Protein AF-A0A2E3PU02-F1 (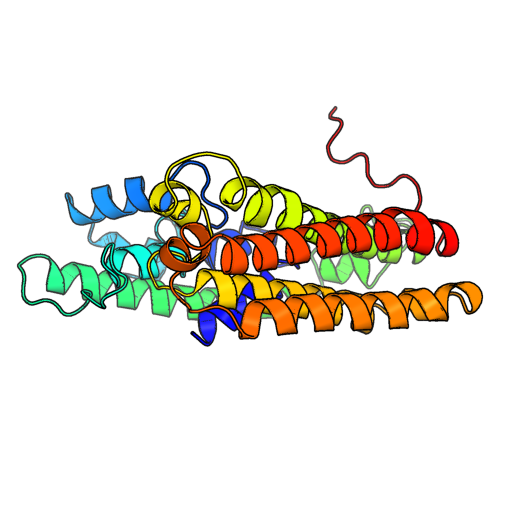afdb_monomer)

pLDDT: mean 93.67, std 9.95, range [32.47, 98.69]

Nearest PDB structures (foldseek):
  7wuw-assembly1_C  TM=5.030E-01  e=4.316E+00  Streptomyces sahachiroi
  7php-assembly1_A  TM=2.172E-01  e=7.140E+00  Vibrio cholerae RC385

Structure (mmCIF, N/CA/C/O backbone):
data_AF-A0A2E3PU02-F1
#
_entry.id   AF-A0A2E3PU02-F1
#
loop_
_atom_site.group_PDB
_atom_site.id
_atom_site.type_symbol
_atom_site.label_atom_id
_atom_site.label_alt_id
_atom_site.label_comp_id
_atom_site.label_asym_id
_atom_site.label_entity_id
_atom_site.label_seq_id
_atom_site.pdbx_PDB_ins_code
_atom_site.Cartn_x
_atom_site.Cartn_y
_atom_site.Cartn_z
_atom_site.occupancy
_atom_site.B_iso_or_equiv
_atom_site.auth_seq_id
_atom_site.auth_comp_id
_atom_site.auth_asym_id
_atom_site.auth_atom_id
_atom_site.pdbx_PDB_model_num
ATOM 1 N N . ALA A 1 1 ? -0.824 -9.429 10.742 1.00 91.88 1 ALA A N 1
ATOM 2 C CA . ALA A 1 1 ? 0.583 -9.305 10.309 1.00 91.88 1 ALA A CA 1
ATOM 3 C C . ALA A 1 1 ? 0.857 -9.900 8.921 1.00 91.88 1 ALA A C 1
ATOM 5 O O . ALA A 1 1 ? 1.077 -9.127 7.997 1.00 91.88 1 ALA A O 1
ATOM 6 N N . GLU A 1 2 ? 0.833 -11.226 8.728 1.00 96.38 2 GLU A N 1
ATOM 7 C CA . GLU A 1 2 ? 1.277 -11.860 7.465 1.00 96.38 2 GLU A CA 1
ATOM 8 C C . GLU A 1 2 ? 0.525 -11.368 6.221 1.00 96.38 2 GLU A C 1
ATOM 10 O O . GLU A 1 2 ? 1.152 -10.979 5.237 1.00 96.38 2 GLU A O 1
ATOM 15 N N . THR A 1 3 ? -0.807 -11.292 6.283 1.00 96.44 3 THR A N 1
ATOM 16 C CA . THR A 1 3 ? -1.631 -10.810 5.163 1.00 96.44 3 THR A CA 1
ATOM 17 C C . THR A 1 3 ? -1.353 -9.344 4.822 1.00 96.44 3 THR A C 1
ATOM 19 O O . THR A 1 3 ? -1.328 -8.987 3.649 1.00 96.44 3 THR A O 1
ATOM 22 N N . VAL A 1 4 ? -1.061 -8.501 5.821 1.00 98.00 4 VAL A N 1
ATOM 23 C CA . VAL A 1 4 ? -0.667 -7.093 5.610 1.00 98.00 4 VAL A CA 1
ATOM 24 C C . VAL A 1 4 ? 0.703 -7.008 4.93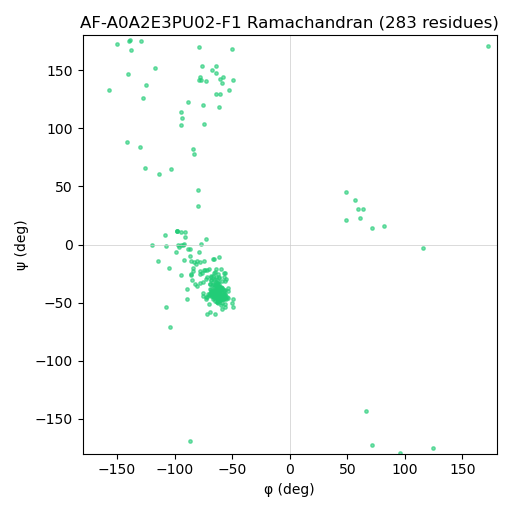4 1.00 98.00 4 VAL A C 1
ATOM 26 O O . VAL A 1 4 ? 0.889 -6.208 4.023 1.00 98.00 4 VAL A O 1
ATOM 29 N N . ALA A 1 5 ? 1.655 -7.862 5.320 1.00 98.12 5 ALA A N 1
ATOM 30 C CA . ALA A 1 5 ? 2.966 -7.925 4.674 1.00 98.12 5 ALA A CA 1
ATOM 31 C C . ALA A 1 5 ? 2.897 -8.490 3.241 1.00 98.12 5 ALA A C 1
ATOM 33 O O . ALA A 1 5 ? 3.663 -8.083 2.369 1.00 98.12 5 ALA A O 1
ATOM 34 N N . ALA A 1 6 ? 1.994 -9.436 2.972 1.00 97.31 6 ALA A N 1
ATOM 35 C CA . ALA A 1 6 ? 1.720 -9.899 1.613 1.00 97.31 6 ALA A CA 1
ATOM 36 C C . ALA A 1 6 ? 1.098 -8.777 0.767 1.00 97.31 6 ALA A C 1
ATOM 38 O O . ALA A 1 6 ? 1.584 -8.507 -0.327 1.00 97.31 6 ALA A O 1
ATOM 39 N N . HIS A 1 7 ? 0.101 -8.069 1.310 1.00 97.69 7 HIS A N 1
ATOM 40 C CA . HIS A 1 7 ? -0.494 -6.909 0.653 1.00 97.69 7 HIS A CA 1
ATOM 41 C C . HIS A 1 7 ? 0.540 -5.817 0.365 1.00 97.69 7 HIS A C 1
ATOM 43 O O . HIS A 1 7 ? 0.593 -5.342 -0.758 1.00 97.69 7 HIS A O 1
ATOM 49 N N . GLY A 1 8 ? 1.403 -5.456 1.323 1.00 97.75 8 GLY A N 1
ATOM 50 C CA . GLY A 1 8 ? 2.435 -4.433 1.115 1.00 97.75 8 GLY A CA 1
ATOM 51 C C . GLY A 1 8 ? 3.354 -4.745 -0.071 1.00 97.75 8 GLY A C 1
ATOM 52 O O . GLY A 1 8 ? 3.646 -3.866 -0.872 1.00 97.75 8 GLY A O 1
ATOM 53 N N . ARG A 1 9 ? 3.726 -6.016 -0.272 1.00 97.06 9 ARG A N 1
ATOM 54 C CA . ARG A 1 9 ? 4.511 -6.432 -1.449 1.00 97.06 9 ARG A CA 1
ATOM 55 C C . ARG A 1 9 ? 3.756 -6.276 -2.776 1.00 97.06 9 ARG A C 1
ATOM 57 O O . ARG A 1 9 ? 4.392 -6.028 -3.792 1.00 97.06 9 ARG A O 1
ATOM 64 N N . LEU A 1 10 ? 2.429 -6.415 -2.771 1.00 95.00 10 LEU A N 1
ATOM 65 C CA . LEU A 1 10 ? 1.569 -6.213 -3.948 1.00 95.00 10 LEU A CA 1
ATOM 66 C C . LEU A 1 10 ? 1.164 -4.748 -4.147 1.00 95.00 10 LEU A C 1
ATOM 68 O O . LEU A 1 10 ? 0.883 -4.337 -5.266 1.00 95.00 10 LEU A O 1
ATOM 72 N N . PHE A 1 11 ? 1.137 -3.955 -3.076 1.00 95.44 11 PHE A N 1
ATOM 73 C CA . PHE A 1 11 ? 0.706 -2.557 -3.072 1.00 95.44 11 PHE A CA 1
ATOM 74 C C . PHE A 1 11 ? 1.510 -1.685 -4.042 1.00 95.44 11 PHE A C 1
ATOM 76 O O . PHE A 1 11 ? 0.982 -0.712 -4.570 1.00 95.44 11 PHE A O 1
ATOM 83 N N . VAL A 1 12 ? 2.759 -2.070 -4.302 1.00 93.88 12 VAL A N 1
ATOM 84 C CA . VAL A 1 12 ? 3.699 -1.413 -5.222 1.00 93.88 12 VAL A CA 1
ATOM 85 C C . VAL A 1 12 ? 3.643 -1.973 -6.649 1.00 93.88 12 VAL A C 1
ATOM 87 O O . VAL A 1 12 ? 4.458 -1.626 -7.490 1.00 93.88 12 VAL A O 1
ATOM 90 N N . LEU A 1 13 ? 2.696 -2.867 -6.940 1.00 91.81 13 LEU A N 1
ATOM 91 C CA . LEU A 1 13 ? 2.435 -3.416 -8.271 1.00 91.81 13 LEU A CA 1
ATOM 92 C C . LEU A 1 13 ? 1.056 -2.942 -8.744 1.00 91.81 13 LEU A C 1
ATOM 94 O O . LEU A 1 13 ? 0.144 -3.731 -8.972 1.00 91.81 13 LEU A O 1
ATOM 98 N N . ARG A 1 14 ? 0.877 -1.622 -8.862 1.00 89.38 14 ARG A N 1
ATOM 99 C CA . ARG A 1 14 ? -0.423 -0.980 -9.154 1.00 89.38 14 ARG A CA 1
ATOM 100 C C . ARG A 1 14 ? -0.824 -1.010 -10.633 1.00 89.38 14 ARG A C 1
ATOM 102 O O . ARG A 1 14 ? -1.471 -0.090 -11.121 1.00 89.38 14 ARG A O 1
ATOM 109 N N . PHE A 1 15 ? -0.448 -2.067 -11.338 1.00 90.69 15 PHE A N 1
ATOM 110 C CA . PHE A 1 15 ? -0.690 -2.260 -12.763 1.00 90.69 15 PHE A CA 1
ATOM 111 C C . PHE A 1 15 ? -1.090 -3.711 -13.043 1.00 90.69 15 PHE A C 1
ATOM 113 O O . PHE A 1 15 ? -1.106 -4.577 -12.165 1.00 90.69 15 PHE A O 1
ATOM 120 N N . GLY A 1 16 ? -1.419 -3.990 -14.292 1.00 89.62 16 GLY A N 1
ATOM 121 C CA . GLY A 1 16 ? -1.773 -5.313 -14.769 1.00 89.62 16 GLY A CA 1
ATOM 122 C C . GLY A 1 16 ? -3.072 -5.810 -14.154 1.00 89.62 16 GLY A C 1
ATOM 123 O O . GLY A 1 16 ? -3.997 -5.043 -13.876 1.00 89.62 16 GLY A O 1
ATOM 124 N N . ALA A 1 17 ? -3.097 -7.112 -13.878 1.00 91.88 17 ALA A N 1
ATOM 125 C CA . ALA A 1 17 ? -4.230 -7.779 -13.258 1.00 91.88 17 ALA A CA 1
ATOM 126 C C . ALA A 1 17 ? -4.652 -7.159 -11.912 1.00 91.88 17 ALA A C 1
ATOM 128 O O . ALA A 1 17 ? -5.810 -7.301 -11.535 1.00 91.88 17 ALA A O 1
ATOM 129 N N . LEU A 1 18 ? -3.765 -6.473 -11.183 1.00 93.88 18 LEU A N 1
ATOM 130 C CA . LEU A 1 18 ? -4.116 -5.816 -9.919 1.00 93.88 18 LEU A CA 1
ATOM 131 C C . LEU A 1 18 ? -4.915 -4.515 -10.111 1.00 93.88 18 LEU A C 1
ATOM 133 O O . LEU A 1 18 ? -5.753 -4.200 -9.265 1.00 93.88 18 LEU A O 1
ATOM 137 N N . ALA A 1 19 ? -4.679 -3.776 -11.199 1.00 91.19 19 ALA A N 1
ATOM 138 C CA . ALA A 1 19 ? -5.351 -2.502 -11.481 1.00 91.19 19 ALA A CA 1
ATOM 139 C C . ALA A 1 19 ? -6.735 -2.687 -12.125 1.00 91.19 19 ALA A C 1
ATOM 141 O O . ALA A 1 19 ? -7.665 -1.919 -11.871 1.00 91.19 19 ALA A O 1
ATOM 142 N N . GLU A 1 20 ? -6.883 -3.723 -12.948 1.00 90.75 20 GLU A N 1
ATOM 143 C CA . GLU A 1 20 ? -8.164 -4.105 -13.539 1.00 90.75 20 GLU A CA 1
ATOM 144 C C . GLU A 1 20 ? -9.212 -4.402 -12.463 1.00 90.75 20 GLU A C 1
ATOM 146 O O . GLU A 1 20 ? -8.899 -4.935 -11.398 1.00 90.75 20 GLU A O 1
ATOM 151 N N . ASP A 1 21 ? -10.468 -4.046 -12.741 1.00 90.81 21 ASP A N 1
ATOM 152 C CA . ASP A 1 21 ? -11.607 -4.207 -11.831 1.00 90.81 21 ASP A CA 1
ATOM 153 C C . ASP A 1 21 ? -11.360 -3.681 -10.410 1.00 90.81 21 ASP A C 1
ATOM 155 O O . ASP A 1 21 ? -12.067 -4.069 -9.480 1.00 90.81 21 ASP A O 1
ATOM 159 N N . THR A 1 22 ? -10.391 -2.773 -10.214 1.00 93.94 22 THR A N 1
ATOM 160 C CA . THR A 1 22 ? -9.972 -2.261 -8.896 1.00 93.94 22 THR A CA 1
ATOM 161 C C . THR A 1 22 ? -9.735 -3.402 -7.888 1.00 93.94 22 THR A C 1
ATOM 163 O O . THR A 1 22 ? -10.241 -3.390 -6.757 1.00 93.94 22 THR A O 1
ATOM 166 N N . ARG A 1 23 ? -9.039 -4.463 -8.335 1.00 95.56 23 ARG A N 1
ATOM 167 C CA . ARG A 1 23 ? -8.735 -5.654 -7.519 1.00 95.56 23 ARG A CA 1
ATOM 168 C C . ARG A 1 23 ? -7.809 -5.307 -6.356 1.00 95.56 23 ARG A C 1
ATOM 170 O O . ARG A 1 23 ? -8.054 -5.774 -5.245 1.00 95.56 23 ARG A O 1
ATOM 177 N N . LEU A 1 24 ? -6.807 -4.452 -6.565 1.00 96.06 24 LEU A N 1
ATOM 178 C CA . LEU A 1 24 ? -5.915 -4.010 -5.493 1.00 96.06 24 LEU A CA 1
ATOM 179 C C . LEU A 1 24 ? -6.676 -3.248 -4.396 1.00 96.06 24 LEU A C 1
ATOM 181 O O . LEU A 1 24 ? -6.540 -3.572 -3.219 1.00 96.06 24 LEU A O 1
ATOM 185 N N . GLU A 1 25 ? -7.559 -2.318 -4.767 1.00 96.50 25 GLU A N 1
ATOM 186 C CA . GLU A 1 25 ? -8.386 -1.555 -3.820 1.00 96.50 25 GLU A CA 1
ATOM 187 C C . GLU A 1 25 ? -9.372 -2.436 -3.045 1.00 96.50 25 GLU A C 1
ATOM 189 O O . GLU A 1 25 ? -9.742 -2.104 -1.919 1.00 96.50 25 GLU A O 1
ATOM 194 N N . ARG A 1 26 ? -9.805 -3.563 -3.626 1.00 97.44 26 ARG A N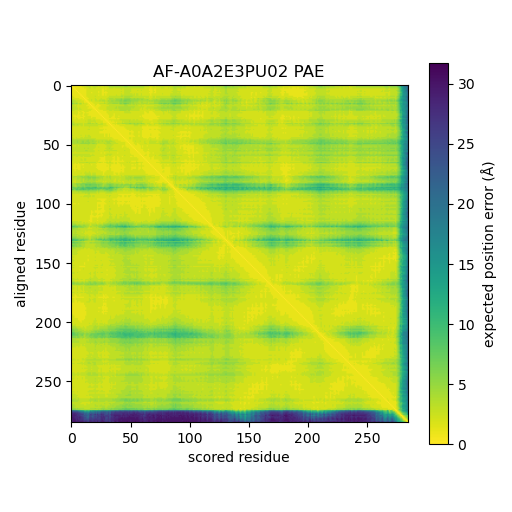 1
ATOM 195 C CA . ARG A 1 26 ? -10.640 -4.557 -2.931 1.00 97.44 26 ARG A CA 1
ATOM 196 C C . ARG A 1 26 ? -9.846 -5.448 -1.983 1.00 97.44 26 ARG A C 1
ATOM 198 O O . ARG A 1 26 ? -10.435 -5.970 -1.040 1.00 97.44 26 ARG A O 1
ATOM 205 N N . LEU A 1 27 ? -8.544 -5.638 -2.211 1.00 97.62 27 LEU A N 1
ATOM 206 C CA . LEU A 1 27 ? -7.667 -6.303 -1.243 1.00 97.62 27 LEU A CA 1
ATOM 207 C C . LEU A 1 27 ? -7.420 -5.392 -0.041 1.00 97.62 27 LEU A C 1
ATOM 209 O O . LEU A 1 27 ? -7.538 -5.847 1.097 1.00 97.62 27 LEU A O 1
ATOM 213 N N . ALA A 1 28 ? -7.131 -4.113 -0.283 1.00 97.94 28 ALA A N 1
ATOM 214 C CA . ALA A 1 28 ? -7.175 -3.067 0.727 1.00 97.94 28 ALA A CA 1
ATOM 215 C C . ALA A 1 28 ? -7.349 -1.686 0.083 1.00 97.94 28 ALA A C 1
ATOM 217 O O . ALA A 1 28 ? -6.613 -1.301 -0.826 1.00 97.94 28 ALA A O 1
ATOM 218 N N . PHE A 1 29 ? -8.278 -0.897 0.614 1.00 97.50 29 PHE A N 1
ATOM 219 C CA . PHE A 1 29 ? -8.502 0.469 0.161 1.00 97.50 29 PHE A CA 1
ATOM 220 C C . PHE A 1 29 ? -7.511 1.408 0.857 1.00 97.50 29 PHE A C 1
ATOM 222 O O . PHE A 1 29 ? -7.815 1.982 1.905 1.00 97.50 29 PHE A O 1
ATOM 229 N N . VAL A 1 30 ? -6.288 1.490 0.326 1.00 95.69 30 VAL A N 1
ATOM 230 C CA . VAL A 1 30 ? -5.195 2.315 0.862 1.00 95.69 30 VAL A CA 1
ATOM 231 C C . VAL A 1 30 ? -4.385 2.971 -0.268 1.00 95.69 30 VAL A C 1
ATOM 233 O O . VAL A 1 30 ? -4.223 2.355 -1.324 1.00 95.69 30 VAL A O 1
ATOM 236 N N . PRO A 1 31 ? -3.844 4.188 -0.063 1.00 94.12 31 PRO A N 1
ATOM 237 C CA . PRO A 1 31 ? -4.055 5.064 1.094 1.00 94.12 31 PRO A CA 1
ATOM 238 C C . PRO A 1 31 ? -5.460 5.699 1.096 1.00 94.12 31 PRO A C 1
ATOM 240 O O . PRO A 1 31 ? -5.974 6.122 0.065 1.00 94.12 31 PRO A O 1
ATOM 243 N N . ASP A 1 32 ? -6.086 5.812 2.270 1.00 95.25 32 ASP A N 1
ATOM 244 C CA . ASP A 1 32 ? -7.441 6.370 2.423 1.00 95.25 32 ASP A CA 1
ATOM 245 C C . ASP A 1 32 ? -7.406 7.806 2.971 1.00 95.25 32 ASP A C 1
ATOM 247 O O . ASP A 1 32 ? -7.893 8.101 4.065 1.00 95.25 32 ASP A O 1
ATOM 251 N N . ARG A 1 33 ? -6.837 8.739 2.195 1.00 88.56 33 ARG A N 1
ATOM 252 C CA . ARG A 1 33 ? -6.683 10.155 2.607 1.00 88.56 33 ARG A CA 1
ATOM 253 C C . ARG A 1 33 ? -8.005 10.808 3.007 1.00 88.56 33 ARG A C 1
ATOM 255 O O . ARG A 1 33 ? -8.037 11.733 3.814 1.00 88.56 33 ARG A O 1
ATOM 262 N N . ARG A 1 34 ? -9.107 10.347 2.412 1.00 92.88 34 ARG A N 1
ATOM 263 C CA . ARG A 1 34 ? -10.445 10.881 2.658 1.00 92.88 34 ARG A CA 1
ATOM 264 C C . ARG A 1 34 ? -11.178 10.128 3.761 1.00 92.88 34 ARG A C 1
ATOM 266 O O . ARG A 1 34 ? -12.311 10.513 4.017 1.00 92.88 34 ARG A O 1
ATOM 273 N N . GLY A 1 35 ? -10.626 9.100 4.405 1.00 94.88 35 GLY A N 1
ATOM 274 C CA . GLY A 1 35 ? -11.299 8.332 5.462 1.00 94.88 35 GLY A CA 1
ATOM 275 C C . GLY A 1 35 ? -12.632 7.710 5.023 1.00 94.88 35 GLY A C 1
ATOM 276 O O . GLY A 1 35 ? -13.619 7.761 5.767 1.00 94.88 35 GLY A O 1
ATOM 277 N N . VAL A 1 36 ? -12.698 7.222 3.782 1.00 97.88 36 VAL A N 1
ATOM 278 C CA . VAL A 1 36 ? -13.861 6.562 3.179 1.00 97.88 36 VAL A CA 1
ATOM 279 C C . VAL A 1 36 ? -14.209 5.278 3.925 1.00 97.88 36 VAL A C 1
ATOM 281 O O . VAL A 1 36 ? -15.385 5.095 4.242 1.00 97.88 36 VAL A O 1
ATOM 284 N N . VAL A 1 37 ? -13.217 4.445 4.259 1.00 98.12 37 VAL A N 1
ATOM 285 C CA . VAL A 1 37 ? -13.405 3.162 4.957 1.00 98.12 37 VAL A CA 1
ATOM 286 C C . VAL A 1 37 ? -14.090 3.401 6.291 1.00 98.12 37 VAL A C 1
ATOM 288 O O . VAL A 1 37 ? -15.199 2.915 6.504 1.00 98.12 37 VAL A O 1
ATOM 291 N N . ARG A 1 38 ? -13.510 4.260 7.142 1.00 96.62 38 ARG A N 1
ATOM 292 C CA . ARG A 1 38 ? -14.114 4.658 8.422 1.00 96.62 38 ARG A CA 1
ATOM 293 C C . ARG A 1 38 ? -15.569 5.080 8.247 1.00 96.62 38 ARG A C 1
ATOM 295 O O . ARG A 1 38 ? -16.444 4.580 8.940 1.00 96.62 38 ARG A O 1
ATOM 302 N N . ARG A 1 39 ? -15.845 6.021 7.335 1.00 98.19 39 ARG A N 1
ATOM 303 C CA . ARG A 1 39 ? -17.206 6.555 7.165 1.00 98.19 39 ARG A CA 1
ATOM 304 C C . ARG A 1 39 ? -18.203 5.481 6.749 1.00 98.19 39 ARG A C 1
ATOM 306 O O . ARG A 1 39 ? -19.319 5.470 7.260 1.00 98.19 39 ARG A O 1
ATOM 313 N N . GLN A 1 40 ? -17.838 4.643 5.785 1.00 98.56 40 GLN A N 1
ATOM 314 C CA . GLN A 1 40 ? -18.756 3.649 5.244 1.00 98.56 40 GLN A CA 1
ATOM 315 C C . GLN A 1 40 ? -18.942 2.477 6.205 1.00 98.56 40 GLN A C 1
ATOM 317 O O . GLN A 1 40 ? -20.081 2.097 6.455 1.00 98.56 40 GLN A O 1
ATOM 322 N N . VAL A 1 41 ? -17.863 1.962 6.798 1.00 98.19 41 VAL A N 1
ATOM 323 C CA . VAL A 1 41 ? -17.942 0.853 7.752 1.00 98.19 41 VAL A CA 1
ATOM 324 C C . VAL A 1 41 ? -18.667 1.283 9.026 1.00 98.19 41 VAL A C 1
ATOM 326 O O . VAL A 1 41 ? -19.565 0.576 9.462 1.00 98.19 41 VAL A O 1
ATOM 329 N N . THR A 1 42 ? -18.381 2.463 9.591 1.00 97.06 42 THR A N 1
ATOM 330 C CA . THR A 1 42 ? -19.137 2.959 10.757 1.00 97.06 42 THR A CA 1
ATOM 331 C C . THR A 1 42 ? -20.627 3.108 10.446 1.00 97.06 42 THR A C 1
ATOM 333 O O . THR A 1 42 ? -21.452 2.769 11.288 1.00 97.06 42 THR A O 1
ATOM 336 N N . ARG A 1 43 ? -20.993 3.563 9.237 1.00 98.31 43 ARG A N 1
ATOM 337 C CA . ARG A 1 43 ? -22.402 3.617 8.818 1.00 98.31 43 ARG A CA 1
ATOM 338 C C . ARG A 1 43 ? -23.021 2.222 8.745 1.00 98.31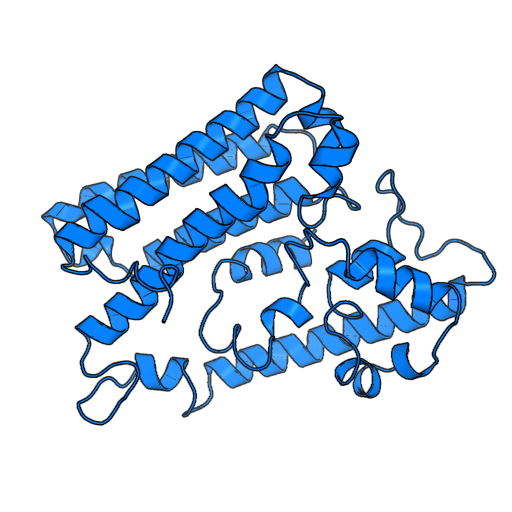 43 ARG A C 1
ATOM 340 O O . ARG A 1 43 ? -24.107 2.037 9.272 1.00 98.31 43 ARG A O 1
ATOM 347 N N . LEU A 1 44 ? -22.323 1.265 8.137 1.00 98.12 44 LEU A N 1
ATOM 348 C CA . LEU A 1 44 ? -22.779 -0.122 8.039 1.00 98.12 44 LEU A CA 1
ATOM 349 C C . LEU A 1 44 ? -22.963 -0.767 9.422 1.00 98.12 44 LEU A C 1
ATOM 351 O O . LEU A 1 44 ? -23.883 -1.544 9.611 1.00 98.12 44 LEU A O 1
ATOM 355 N N . LEU A 1 45 ? -22.108 -0.453 10.398 1.00 95.69 45 LEU A N 1
ATOM 356 C CA . LEU A 1 45 ? -22.263 -0.966 11.764 1.00 95.69 45 LEU A CA 1
ATOM 357 C C . LEU A 1 45 ? -23.424 -0.309 12.524 1.00 95.69 45 LEU A C 1
ATOM 359 O O . LEU A 1 45 ? -23.991 -0.938 13.413 1.00 95.69 45 LEU A O 1
ATOM 363 N N . ALA A 1 46 ? -23.752 0.945 12.203 1.00 96.62 46 ALA A N 1
ATOM 364 C CA . ALA A 1 46 ? -24.869 1.666 12.811 1.00 96.62 46 ALA A CA 1
ATOM 365 C C . ALA A 1 46 ? -26.230 1.247 12.232 1.00 96.62 46 ALA A C 1
ATOM 367 O O . ALA A 1 46 ? -27.217 1.234 12.963 1.00 96.62 46 ALA A O 1
ATOM 368 N N . ASP A 1 47 ? -26.270 0.897 10.945 1.00 96.88 47 ASP A N 1
ATOM 369 C CA . ASP A 1 47 ? -27.445 0.379 10.239 1.00 96.88 47 ASP A CA 1
ATOM 370 C C . ASP A 1 47 ? -27.058 -0.904 9.475 1.00 96.88 47 ASP A C 1
ATOM 372 O O . ASP A 1 47 ? -26.660 -0.836 8.305 1.00 96.88 47 ASP A O 1
ATOM 376 N N . PRO A 1 48 ? -27.059 -2.067 10.164 1.00 95.75 48 PRO A N 1
ATOM 377 C CA . PRO A 1 48 ? -26.577 -3.326 9.607 1.00 95.75 48 PRO A CA 1
ATOM 378 C C . PRO A 1 48 ? -27.359 -3.791 8.378 1.00 95.75 48 PRO A C 1
ATOM 380 O O . PRO A 1 48 ? -28.536 -4.133 8.461 1.00 95.75 48 PRO A O 1
ATOM 383 N N . ASP A 1 49 ? -26.662 -3.900 7.248 1.00 96.06 49 ASP A N 1
ATOM 384 C CA . ASP A 1 49 ? -27.171 -4.520 6.025 1.00 96.06 49 ASP A CA 1
ATOM 385 C C . ASP A 1 49 ? -26.741 -6.000 5.963 1.00 96.06 49 ASP A C 1
ATOM 387 O O . ASP A 1 49 ? -25.542 -6.274 5.815 1.00 96.06 49 ASP A O 1
ATOM 391 N N . PRO A 1 50 ? -27.674 -6.972 6.026 1.00 94.69 50 PRO A N 1
ATOM 392 C CA . PRO A 1 50 ? -27.356 -8.398 5.927 1.00 94.69 50 PRO A CA 1
ATOM 393 C C . PRO A 1 50 ? -26.610 -8.788 4.643 1.00 94.69 50 PRO A C 1
ATOM 395 O O . PRO A 1 50 ? -25.861 -9.761 4.639 1.00 94.69 50 PRO A O 1
ATOM 398 N N . ALA A 1 51 ? -26.740 -8.021 3.555 1.00 96.56 51 ALA A N 1
ATOM 399 C CA . ALA A 1 51 ? -25.992 -8.274 2.324 1.00 96.56 51 ALA A CA 1
ATOM 400 C C . ALA A 1 51 ? -24.473 -8.047 2.480 1.00 96.56 51 ALA A C 1
ATOM 402 O O . ALA A 1 51 ? -23.701 -8.437 1.606 1.00 96.56 51 ALA A O 1
ATOM 403 N N . ALA A 1 52 ? -24.010 -7.421 3.566 1.00 97.69 52 ALA A N 1
ATOM 404 C CA . ALA A 1 52 ? -22.582 -7.317 3.857 1.00 97.69 52 ALA A CA 1
ATOM 405 C C . ALA A 1 52 ? -22.002 -8.588 4.502 1.00 97.69 52 ALA A C 1
ATOM 407 O O . ALA A 1 52 ? -20.786 -8.741 4.545 1.00 97.69 52 ALA A O 1
ATOM 408 N N . THR A 1 53 ? -22.837 -9.509 4.992 1.00 97.81 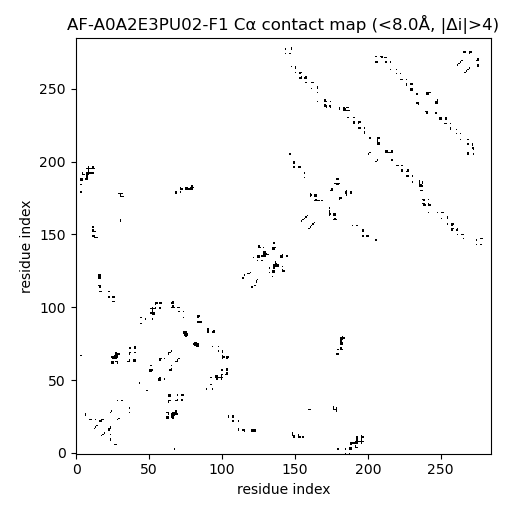53 THR A N 1
ATOM 409 C CA . THR A 1 53 ? -22.384 -10.719 5.700 1.00 97.81 53 THR A CA 1
ATOM 410 C C . THR A 1 53 ? -22.326 -11.965 4.818 1.00 97.81 53 THR A C 1
ATOM 412 O O . THR A 1 53 ? -22.157 -13.068 5.330 1.00 97.81 53 THR A O 1
ATOM 415 N N . ASP A 1 54 ? -22.452 -11.804 3.503 1.00 97.88 54 ASP A N 1
ATOM 416 C CA . ASP A 1 54 ? -22.236 -12.859 2.516 1.00 97.88 54 ASP A CA 1
ATOM 417 C C . ASP A 1 54 ? -21.196 -12.400 1.487 1.00 97.88 54 ASP A C 1
ATOM 419 O O . ASP A 1 54 ? -21.202 -11.254 1.039 1.00 97.88 54 ASP A O 1
ATOM 423 N N . ALA A 1 55 ? -20.268 -13.286 1.128 1.00 97.25 55 ALA A N 1
ATOM 424 C CA . ALA A 1 55 ? -19.141 -12.929 0.271 1.00 97.25 55 ALA A CA 1
ATOM 425 C C . ALA A 1 55 ? -19.561 -12.609 -1.172 1.00 97.25 55 ALA A C 1
ATOM 427 O O . ALA A 1 55 ? -18.904 -11.791 -1.824 1.00 97.25 55 ALA A O 1
ATOM 428 N N . ALA A 1 56 ? -20.629 -13.240 -1.673 1.00 96.44 56 ALA A N 1
ATOM 429 C CA . ALA A 1 56 ? -21.114 -13.013 -3.026 1.00 96.44 56 ALA A CA 1
ATOM 430 C C . ALA A 1 56 ? -21.793 -11.647 -3.126 1.00 96.44 56 ALA A C 1
ATOM 432 O O . ALA A 1 56 ? -21.440 -10.867 -4.005 1.00 96.44 56 ALA A O 1
ATOM 433 N N . SER A 1 57 ? -22.678 -11.302 -2.187 1.00 97.44 57 SER A N 1
ATOM 434 C CA . SER A 1 57 ? -23.305 -9.973 -2.176 1.00 97.44 57 SER A CA 1
ATOM 435 C C . SER A 1 57 ? -22.346 -8.853 -1.759 1.00 97.44 57 SER A C 1
ATOM 437 O O . SER A 1 57 ? -22.499 -7.717 -2.210 1.00 97.44 57 SER A O 1
ATOM 439 N N . LEU A 1 58 ? -21.320 -9.148 -0.949 1.00 97.75 58 LEU A N 1
ATOM 440 C CA . LEU A 1 58 ? -20.294 -8.169 -0.577 1.00 97.75 58 LEU A CA 1
ATOM 441 C C . LEU A 1 58 ? -19.463 -7.704 -1.784 1.00 97.75 58 LEU A C 1
ATOM 443 O O . LEU A 1 58 ? -19.015 -6.557 -1.810 1.00 97.75 58 LEU A O 1
ATOM 447 N N . ARG A 1 59 ? -19.287 -8.558 -2.805 1.00 96.06 59 ARG A N 1
ATOM 448 C CA . ARG A 1 59 ? -18.574 -8.220 -4.051 1.00 96.06 59 ARG A CA 1
ATOM 449 C C . ARG A 1 59 ? -19.123 -6.954 -4.712 1.00 96.06 59 ARG A C 1
ATOM 451 O O . ARG A 1 59 ? -18.327 -6.150 -5.201 1.00 96.06 59 ARG A O 1
ATOM 458 N N . ASP A 1 60 ? -20.444 -6.797 -4.702 1.00 95.56 60 ASP A N 1
ATOM 459 C CA . ASP A 1 60 ? -21.165 -5.715 -5.383 1.00 95.56 60 ASP A CA 1
ATOM 460 C C . ASP A 1 60 ? -21.285 -4.446 -4.524 1.00 95.56 60 ASP A C 1
ATOM 462 O O . ASP A 1 60 ? -21.779 -3.410 -4.975 1.00 95.56 60 ASP A O 1
ATOM 466 N N . LYS A 1 61 ? -20.819 -4.497 -3.271 1.00 97.25 61 LYS A N 1
ATOM 467 C CA . LYS A 1 61 ? -20.720 -3.324 -2.402 1.00 97.25 61 LYS A CA 1
ATOM 468 C C . LYS A 1 61 ? -19.487 -2.488 -2.751 1.00 97.25 61 LYS A C 1
ATOM 470 O O . LYS A 1 61 ? -18.593 -2.882 -3.498 1.00 97.25 61 LYS A O 1
ATOM 475 N N . SER A 1 62 ? -19.433 -1.301 -2.152 1.00 97.31 62 SER A N 1
ATOM 476 C CA . SER A 1 62 ? -18.279 -0.405 -2.232 1.00 97.31 62 SER A CA 1
ATOM 477 C C . SER A 1 62 ? -16.965 -1.125 -1.914 1.00 97.31 62 SER A C 1
ATOM 479 O O . SER A 1 62 ? -16.887 -1.922 -0.979 1.00 97.31 62 SER A O 1
ATOM 481 N N . VAL A 1 63 ? -15.903 -0.778 -2.640 1.00 96.75 63 VAL A N 1
ATOM 482 C CA . VAL A 1 63 ? -14.536 -1.263 -2.386 1.00 96.75 63 VAL A CA 1
ATOM 483 C C . VAL A 1 63 ? -14.059 -0.976 -0.961 1.00 96.75 63 VAL A C 1
ATOM 485 O O . VAL A 1 63 ? -13.340 -1.775 -0.379 1.00 96.75 63 VAL A O 1
ATOM 488 N N . ALA A 1 64 ? -14.527 0.121 -0.357 1.00 97.31 64 ALA A N 1
ATOM 489 C CA . ALA A 1 64 ? -14.165 0.514 1.004 1.00 97.31 64 ALA A CA 1
ATOM 490 C C . ALA A 1 64 ? -14.912 -0.272 2.103 1.00 97.31 64 ALA A C 1
ATOM 492 O O . ALA A 1 64 ? -14.608 -0.104 3.283 1.00 97.31 64 ALA A O 1
ATOM 493 N N . LEU A 1 65 ? -15.888 -1.111 1.730 1.00 98.31 65 LEU A N 1
ATOM 494 C CA . LEU A 1 65 ? -16.585 -2.051 2.619 1.00 98.31 65 LEU A CA 1
ATOM 495 C C . LEU A 1 65 ? -16.009 -3.474 2.524 1.00 98.31 65 LEU A C 1
ATOM 497 O O . LEU A 1 65 ? -16.616 -4.428 2.986 1.00 98.31 65 LEU A O 1
ATOM 501 N N . GLN A 1 66 ? -14.859 -3.661 1.891 1.00 97.06 66 GLN A N 1
ATOM 502 C CA . GLN A 1 66 ? -14.239 -4.975 1.762 1.00 97.06 66 GLN A CA 1
ATOM 503 C C . GLN A 1 66 ? -12.723 -4.876 1.946 1.00 97.06 66 GLN A C 1
ATOM 505 O O . GLN A 1 66 ? -12.168 -3.793 2.155 1.00 97.06 66 GLN A O 1
ATOM 510 N N . GLY A 1 67 ? -12.064 -6.032 1.940 1.00 98.19 67 GLY A N 1
ATOM 511 C CA . GLY A 1 67 ? -10.619 -6.125 2.099 1.00 98.19 67 GLY A CA 1
ATOM 512 C C . GLY A 1 67 ? -10.109 -5.814 3.506 1.00 98.19 67 GLY A C 1
ATOM 513 O O . GLY A 1 67 ? -10.858 -5.639 4.472 1.00 98.19 67 GLY A O 1
ATOM 514 N N . LEU A 1 68 ? -8.784 -5.746 3.612 1.00 98.44 68 LEU A N 1
ATOM 515 C CA . LEU A 1 68 ? -8.061 -5.612 4.873 1.00 98.44 68 LEU A CA 1
ATOM 516 C C . LEU A 1 68 ? -8.368 -4.308 5.607 1.00 98.44 68 LEU A C 1
ATOM 518 O O . LEU A 1 68 ? -8.404 -4.317 6.831 1.00 98.44 68 LEU A O 1
ATOM 522 N N . SER A 1 69 ? -8.610 -3.205 4.894 1.00 98.06 69 SER A N 1
ATOM 523 C CA . SER A 1 69 ? -8.917 -1.916 5.528 1.00 98.06 69 SER A CA 1
ATOM 524 C C . SER A 1 69 ? -10.254 -1.957 6.273 1.00 98.06 69 SER A C 1
ATOM 526 O O . SER A 1 69 ? -10.361 -1.455 7.391 1.00 98.06 69 SER A O 1
ATOM 528 N N . ALA A 1 70 ? -11.278 -2.584 5.680 1.00 98.44 70 ALA A N 1
ATOM 529 C CA . ALA A 1 70 ? -12.567 -2.768 6.341 1.00 98.44 70 ALA A CA 1
ATOM 530 C C . ALA A 1 70 ? -12.451 -3.744 7.520 1.00 98.44 70 ALA A C 1
ATOM 532 O O . ALA A 1 70 ? -12.991 -3.467 8.592 1.00 98.44 70 ALA A O 1
ATOM 533 N N . LEU A 1 71 ? -11.704 -4.843 7.341 1.00 98.44 71 LEU A N 1
ATOM 534 C CA . LEU A 1 71 ? -11.440 -5.816 8.403 1.00 98.44 71 LEU A CA 1
ATOM 535 C C . LEU A 1 71 ? -10.713 -5.177 9.590 1.00 98.44 71 LEU A C 1
ATOM 537 O O . LEU A 1 71 ? -11.092 -5.401 10.734 1.00 98.44 71 LEU A O 1
ATOM 541 N N . GLU A 1 72 ? -9.698 -4.355 9.333 1.00 98.19 72 GLU A N 1
ATOM 542 C CA . GLU A 1 72 ? -8.977 -3.632 10.376 1.00 98.19 72 GLU A CA 1
ATOM 543 C C . GLU A 1 72 ? -9.919 -2.725 11.174 1.00 98.19 72 GLU A C 1
ATOM 545 O O . GLU A 1 72 ? -9.892 -2.733 12.406 1.00 98.19 72 GLU A O 1
ATOM 550 N N . TRP A 1 73 ? -10.779 -1.972 10.483 1.00 97.38 73 TRP A N 1
ATOM 551 C CA . TRP A 1 73 ? -11.685 -1.030 11.135 1.00 97.38 73 TRP A CA 1
ATOM 552 C C . TRP A 1 73 ? -12.660 -1.713 12.100 1.00 97.38 73 TRP A C 1
ATOM 554 O O . TRP A 1 73 ? -12.943 -1.164 13.165 1.00 97.38 73 TRP A O 1
ATOM 564 N N . ILE A 1 74 ? -13.160 -2.903 11.749 1.00 97.19 74 ILE A N 1
ATOM 565 C CA . ILE A 1 74 ? -14.078 -3.666 12.609 1.00 97.19 74 ILE A CA 1
ATOM 566 C C . ILE A 1 74 ? -13.365 -4.507 13.671 1.00 97.19 74 ILE A C 1
ATOM 568 O O . ILE A 1 74 ? -14.001 -4.882 14.655 1.00 97.19 74 ILE A O 1
ATOM 572 N N . ALA A 1 75 ? -12.090 -4.848 13.461 1.00 97.12 75 ALA A N 1
ATOM 573 C CA . ALA A 1 75 ? -11.376 -5.780 14.325 1.00 97.12 75 ALA A CA 1
ATOM 574 C C . ALA A 1 75 ? -10.559 -5.109 15.427 1.00 97.12 75 ALA A C 1
ATOM 576 O O . ALA A 1 75 ? -10.346 -5.735 16.463 1.00 97.12 75 ALA A O 1
ATOM 577 N N . TYR A 1 76 ? -10.126 -3.868 15.214 1.00 97.25 76 TYR A N 1
ATOM 578 C CA . TYR A 1 76 ? -9.273 -3.127 16.139 1.00 97.25 76 TYR A CA 1
ATOM 579 C C . TYR A 1 76 ? -9.978 -1.876 16.659 1.00 97.25 76 TYR A C 1
ATOM 581 O O . TYR A 1 76 ? -10.827 -1.317 15.959 1.00 97.25 76 TYR A O 1
ATOM 589 N N . ASP A 1 77 ? -9.639 -1.424 17.865 1.00 94.75 77 ASP A N 1
ATOM 590 C CA . ASP A 1 77 ? -10.020 -0.108 18.387 1.00 94.75 77 ASP A CA 1
ATOM 591 C C . ASP A 1 77 ? -9.014 0.990 17.981 1.00 94.75 77 ASP A C 1
ATOM 593 O O . ASP A 1 77 ? -8.218 0.809 17.061 1.00 94.75 77 ASP A O 1
ATOM 597 N N . ALA A 1 78 ? -9.116 2.185 18.572 1.00 91.06 78 ALA A N 1
ATOM 598 C CA . ALA A 1 78 ? -8.205 3.291 18.267 1.00 91.06 78 ALA A CA 1
ATOM 599 C C . ALA A 1 78 ? -6.799 3.114 18.867 1.00 91.06 78 ALA A C 1
ATOM 601 O O . ALA A 1 78 ? -5.863 3.711 18.341 1.00 91.06 78 ALA A O 1
ATOM 602 N N . ASP A 1 79 ? -6.665 2.287 19.906 1.00 91.56 79 ASP A N 1
ATOM 603 C CA . ASP A 1 79 ? -5.407 1.999 20.600 1.00 91.56 79 ASP A CA 1
ATOM 604 C C . ASP A 1 79 ? -4.730 0.729 20.049 1.00 91.56 79 ASP A C 1
ATOM 606 O O . ASP A 1 79 ? -3.646 0.347 20.490 1.00 91.56 79 ASP A O 1
ATOM 610 N N . GLY A 1 80 ? -5.353 0.071 19.066 1.00 94.44 80 GLY A N 1
ATOM 611 C CA . GLY A 1 80 ? -4.869 -1.144 18.414 1.00 94.44 80 GLY A CA 1
ATOM 612 C C . GLY A 1 80 ? -5.152 -2.433 19.177 1.00 94.44 80 GLY A C 1
ATOM 613 O O . GLY A 1 80 ? -4.581 -3.475 18.845 1.00 94.44 80 GLY A O 1
ATOM 614 N N . SER A 1 81 ? -6.061 -2.402 20.151 1.00 95.62 81 SER A N 1
ATOM 615 C CA . SER A 1 81 ? -6.557 -3.613 20.804 1.00 95.62 81 SER A CA 1
ATOM 616 C C . SER A 1 81 ? -7.575 -4.317 19.913 1.00 95.62 81 SER A C 1
ATOM 618 O O . SER A 1 81 ? -8.360 -3.682 19.209 1.00 95.62 81 SER A O 1
ATOM 620 N N . VAL A 1 82 ? -7.571 -5.651 19.935 1.00 95.94 82 VAL A N 1
ATOM 621 C CA . VAL A 1 82 ? -8.547 -6.452 19.187 1.00 95.94 82 VAL A CA 1
ATOM 622 C C . VAL A 1 82 ? -9.892 -6.416 19.909 1.00 95.94 82 VAL A C 1
ATOM 624 O O . VAL A 1 82 ? -9.989 -6.901 21.031 1.00 95.94 82 VAL A O 1
ATOM 627 N N . VAL A 1 83 ? -10.925 -5.915 19.231 1.00 95.12 83 VAL A N 1
ATOM 628 C CA . VAL A 1 83 ? -12.300 -5.751 19.754 1.00 95.12 83 VAL A CA 1
ATOM 629 C C . VAL A 1 83 ? -13.347 -6.543 18.968 1.00 95.12 83 VAL A C 1
ATOM 631 O O . VAL A 1 83 ? -14.537 -6.525 19.285 1.00 95.12 83 VAL A O 1
ATOM 634 N N . LEU A 1 84 ? -12.933 -7.273 17.922 1.00 93.19 84 LEU A N 1
ATOM 635 C CA . LEU A 1 84 ? -13.857 -8.022 17.057 1.00 93.19 84 LEU A CA 1
ATOM 636 C C . LEU A 1 84 ? -14.777 -8.965 17.851 1.00 93.19 84 LEU A C 1
ATOM 638 O O . LEU A 1 84 ? -15.942 -9.147 17.497 1.00 93.19 84 LEU A O 1
ATOM 642 N N . GLY A 1 85 ? -14.226 -9.579 18.902 1.00 90.06 85 GLY A N 1
ATOM 643 C CA . GLY A 1 85 ? -14.887 -10.576 19.741 1.00 90.06 85 GLY A CA 1
ATOM 644 C C . GLY A 1 85 ? -15.611 -10.019 20.966 1.00 90.06 85 GLY A C 1
ATOM 645 O O . GLY A 1 85 ? -16.178 -10.819 21.713 1.00 90.06 85 GLY A O 1
ATOM 646 N N . ASP A 1 86 ? -15.602 -8.701 21.173 1.00 93.25 86 ASP A N 1
ATOM 647 C CA . ASP A 1 86 ? -16.187 -8.074 22.356 1.00 93.25 86 ASP A CA 1
ATOM 648 C C . ASP A 1 86 ? -17.673 -8.397 22.484 1.00 93.25 86 ASP A C 1
ATOM 650 O O . ASP A 1 86 ? -18.422 -8.435 21.503 1.00 93.25 86 ASP A O 1
ATOM 654 N N . ASN A 1 87 ? -18.100 -8.668 23.715 1.00 91.69 87 ASN A N 1
ATOM 655 C CA . ASN A 1 87 ? -19.445 -9.142 24.001 1.00 91.69 87 ASN A CA 1
ATOM 656 C C . ASN A 1 87 ? -20.446 -7.979 24.085 1.00 91.69 87 ASN A C 1
ATOM 658 O O . ASN A 1 87 ? -20.849 -7.574 25.173 1.00 91.69 87 ASN A O 1
ATOM 662 N N . ASP A 1 88 ? -20.847 -7.464 22.924 1.00 93.19 88 ASP A N 1
ATOM 663 C CA . ASP A 1 88 ? -21.898 -6.454 22.774 1.00 93.19 88 ASP A CA 1
ATOM 664 C C . ASP A 1 88 ? -22.961 -6.859 21.733 1.00 93.19 88 ASP A C 1
ATOM 666 O O . ASP A 1 88 ? -22.856 -7.894 21.067 1.00 93.19 88 ASP A O 1
ATOM 670 N N . ALA A 1 89 ? -24.010 -6.042 21.594 1.00 90.56 89 ALA A N 1
ATOM 671 C CA . ALA A 1 89 ? -25.137 -6.310 20.698 1.00 90.56 89 ALA A CA 1
ATOM 672 C C . ALA A 1 89 ? -24.745 -6.392 19.205 1.00 90.56 89 ALA A C 1
ATOM 674 O O . ALA A 1 89 ? -25.423 -7.064 18.430 1.00 90.56 89 ALA A O 1
ATOM 675 N N . GLY A 1 90 ? -23.655 -5.737 18.796 1.00 92.00 90 GLY A N 1
ATOM 676 C CA . GLY A 1 90 ? -23.148 -5.725 17.423 1.00 92.00 90 GLY A CA 1
ATOM 677 C C . GLY A 1 90 ? -22.207 -6.885 17.090 1.00 92.00 90 GLY A C 1
ATOM 678 O O . GLY A 1 90 ? -21.897 -7.094 15.914 1.00 92.00 90 GLY A O 1
ATOM 679 N N . ARG A 1 91 ? -21.772 -7.669 18.088 1.00 95.50 91 ARG A N 1
ATOM 680 C CA . ARG A 1 91 ? -20.803 -8.766 17.926 1.00 95.50 91 ARG A CA 1
ATOM 681 C C . ARG A 1 91 ? -21.167 -9.730 16.800 1.00 95.50 91 ARG A C 1
ATOM 683 O O . ARG A 1 91 ? -20.330 -10.018 15.950 1.00 95.50 91 ARG A O 1
ATOM 690 N N . ALA A 1 92 ? -22.407 -10.222 16.781 1.00 95.69 92 ALA A N 1
ATOM 691 C CA . ALA A 1 92 ? -22.838 -11.227 15.810 1.00 95.69 92 ALA A CA 1
ATOM 692 C C . ALA A 1 92 ? -22.687 -10.727 14.364 1.00 95.69 92 ALA A C 1
ATOM 694 O O . ALA A 1 92 ? -22.115 -11.426 13.526 1.00 95.69 92 ALA A O 1
ATOM 695 N N . PHE A 1 93 ? -23.120 -9.491 14.093 1.00 96.81 93 PHE A N 1
ATOM 696 C CA . PHE A 1 93 ? -22.976 -8.875 12.777 1.00 96.81 93 PHE A CA 1
ATOM 697 C C . PHE A 1 93 ? -21.507 -8.619 12.425 1.00 96.81 93 PHE A C 1
ATOM 699 O O . PHE A 1 93 ? -21.076 -8.988 11.336 1.00 96.81 93 PHE A O 1
ATOM 706 N N . ARG A 1 94 ? -20.710 -8.051 13.347 1.00 96.69 94 ARG A N 1
ATOM 707 C CA . ARG A 1 94 ? -19.274 -7.803 13.115 1.00 96.69 94 ARG A CA 1
ATOM 708 C C . ARG A 1 94 ? -18.518 -9.086 12.776 1.00 96.69 94 ARG A C 1
ATOM 710 O O . ARG A 1 94 ? -17.732 -9.088 11.834 1.00 96.69 94 ARG A O 1
ATOM 717 N N . CYS A 1 95 ? -18.776 -10.181 13.493 1.00 97.19 95 CYS A N 1
ATOM 718 C CA . CYS A 1 95 ? -18.158 -11.474 13.203 1.00 97.19 95 CYS A CA 1
ATOM 719 C C . CYS A 1 95 ? -18.601 -12.039 11.844 1.00 97.19 95 CYS A C 1
ATOM 721 O O . CYS A 1 95 ? -17.758 -12.515 11.086 1.00 97.19 95 CYS A O 1
ATOM 723 N N . ALA A 1 96 ? -19.895 -11.968 11.514 1.00 97.69 96 ALA A N 1
ATOM 724 C CA . ALA A 1 96 ? -20.405 -12.446 10.228 1.00 97.69 96 ALA A CA 1
ATOM 725 C C . ALA A 1 96 ? -19.831 -11.635 9.052 1.00 97.69 96 ALA A C 1
ATOM 727 O O . ALA A 1 96 ? -19.372 -12.202 8.063 1.00 97.69 96 ALA A O 1
ATOM 728 N N . TYR A 1 97 ? -19.759 -10.311 9.199 1.00 98.50 97 TYR A N 1
ATOM 729 C CA . TYR A 1 97 ? -19.139 -9.416 8.227 1.00 98.50 97 TYR A CA 1
ATOM 730 C C . TYR A 1 97 ? -17.633 -9.678 8.070 1.00 98.50 97 TYR A C 1
ATOM 732 O O . TYR A 1 97 ? -17.145 -9.785 6.947 1.00 98.50 97 TYR A O 1
ATOM 740 N N . ALA A 1 98 ? -16.895 -9.877 9.167 1.00 98.38 98 ALA A N 1
ATOM 741 C CA . ALA A 1 98 ? -15.485 -10.268 9.107 1.00 98.38 98 ALA A CA 1
ATOM 742 C C . ALA A 1 98 ? -15.282 -11.594 8.352 1.00 98.38 98 ALA A C 1
ATOM 744 O O . ALA A 1 98 ? -14.369 -11.706 7.531 1.00 98.38 98 ALA A O 1
ATOM 745 N N . GLY A 1 99 ? -16.156 -12.581 8.583 1.00 98.31 99 GLY A N 1
ATOM 746 C CA . GLY A 1 99 ? -16.152 -13.852 7.853 1.00 98.31 99 GLY A CA 1
ATOM 747 C C . GLY A 1 99 ? -16.422 -13.684 6.354 1.00 98.31 99 GLY A C 1
ATOM 748 O O . GLY A 1 99 ? -15.746 -14.309 5.529 1.00 98.31 99 GLY A O 1
ATOM 749 N N . ALA A 1 100 ? -17.351 -12.797 5.989 1.00 98.69 100 ALA A N 1
ATOM 750 C CA . ALA A 1 100 ? -17.638 -12.455 4.599 1.00 98.69 100 ALA A CA 1
ATOM 751 C C . ALA A 1 100 ? -16.451 -11.761 3.917 1.00 98.69 100 ALA A C 1
ATOM 753 O O . ALA A 1 100 ? -16.081 -12.150 2.808 1.00 98.69 100 ALA A O 1
ATOM 754 N N . ILE A 1 101 ? -15.796 -10.804 4.591 1.00 98.62 101 ILE A N 1
ATOM 755 C CA . ILE A 1 101 ? -14.573 -10.154 4.091 1.00 98.62 101 ILE A CA 1
ATOM 756 C C . ILE A 1 101 ? -13.477 -11.194 3.846 1.00 98.62 101 ILE A C 1
ATOM 758 O O . ILE A 1 101 ? -12.904 -11.228 2.758 1.00 98.62 101 ILE A O 1
ATOM 762 N N . ALA A 1 102 ? -13.203 -12.064 4.823 1.00 98.25 102 ALA A N 1
ATOM 763 C CA . ALA A 1 102 ? -12.167 -13.088 4.698 1.00 98.25 102 ALA A CA 1
ATOM 764 C C . ALA A 1 102 ? -12.443 -14.035 3.516 1.00 98.25 102 ALA A C 1
ATOM 766 O O . ALA A 1 102 ? -11.559 -14.285 2.696 1.00 98.25 102 ALA A O 1
ATOM 767 N N . SER A 1 103 ? -13.688 -14.495 3.376 1.00 98.50 103 SER A N 1
ATOM 768 C CA . SER A 1 103 ? -14.108 -15.351 2.260 1.00 98.50 103 SER A CA 1
ATOM 769 C C . SER A 1 103 ? -13.983 -14.632 0.912 1.00 98.50 103 SER A C 1
ATOM 771 O O . SER A 1 103 ? -13.445 -15.188 -0.047 1.00 98.50 103 SER A O 1
ATOM 773 N N . ARG A 1 104 ? -14.397 -13.359 0.840 1.00 97.81 104 ARG A N 1
ATOM 774 C CA . ARG A 1 104 ? -14.262 -12.530 -0.365 1.00 97.81 104 ARG A CA 1
ATOM 775 C C . ARG A 1 104 ? -12.800 -12.337 -0.762 1.00 97.81 104 ARG A C 1
ATOM 777 O O . ARG A 1 104 ? -12.506 -12.393 -1.956 1.00 97.81 104 ARG A O 1
ATOM 784 N N . MET A 1 105 ? -11.901 -12.140 0.204 1.00 97.56 105 MET A N 1
ATOM 785 C CA . MET A 1 105 ? -10.463 -11.996 -0.037 1.00 97.56 105 MET A CA 1
ATOM 786 C C . MET A 1 105 ? -9.836 -13.262 -0.626 1.00 97.56 105 MET A C 1
ATOM 788 O O . MET A 1 105 ? -9.015 -13.152 -1.533 1.00 97.56 105 MET A O 1
ATOM 792 N N . VAL A 1 106 ? -10.231 -14.452 -0.160 1.00 97.88 106 VAL A N 1
ATOM 793 C CA . VAL A 1 106 ? -9.763 -15.725 -0.739 1.00 97.88 106 VAL A CA 1
ATOM 794 C C . VAL A 1 106 ? -10.199 -15.844 -2.200 1.00 97.88 106 VAL A C 1
ATOM 796 O O . VAL A 1 106 ? -9.375 -16.140 -3.063 1.00 97.88 106 VAL A O 1
ATOM 799 N N . ILE A 1 107 ? -11.469 -15.542 -2.491 1.00 98.06 107 ILE A N 1
ATOM 800 C CA . ILE A 1 107 ? -11.991 -15.529 -3.866 1.00 98.06 107 ILE A CA 1
ATOM 801 C C . ILE A 1 107 ? -11.215 -14.517 -4.720 1.00 98.06 107 ILE A C 1
ATOM 803 O O . ILE A 1 107 ? -10.765 -14.854 -5.810 1.00 98.06 107 ILE A O 1
ATOM 807 N N . LEU A 1 108 ? -11.001 -13.300 -4.208 1.00 97.50 108 LEU A N 1
ATOM 808 C CA . LEU A 1 108 ? -10.301 -12.232 -4.925 1.00 97.50 108 LEU A CA 1
ATOM 809 C C . LEU A 1 108 ? -8.844 -12.585 -5.225 1.00 97.50 108 LEU A C 1
ATOM 811 O O . LEU A 1 108 ? -8.359 -12.306 -6.316 1.00 97.50 108 LEU A O 1
ATOM 815 N N . ALA A 1 109 ? -8.142 -13.212 -4.281 1.00 96.38 109 ALA A N 1
ATOM 816 C CA . ALA A 1 109 ? -6.781 -13.681 -4.506 1.00 96.38 109 ALA A CA 1
ATOM 817 C C . ALA A 1 109 ? -6.727 -14.720 -5.641 1.00 96.38 109 ALA A C 1
ATOM 819 O O . ALA A 1 109 ? -5.822 -14.670 -6.474 1.00 96.38 109 ALA A O 1
ATOM 820 N N . GLY A 1 110 ? -7.724 -15.611 -5.715 1.00 97.12 110 GLY A N 1
ATOM 821 C CA . GLY A 1 110 ? -7.905 -16.527 -6.841 1.00 97.12 110 GLY A CA 1
ATOM 822 C C . GLY A 1 110 ? -8.154 -15.791 -8.161 1.00 97.12 110 GLY A C 1
ATOM 823 O O . GLY A 1 110 ? -7.460 -16.053 -9.137 1.00 97.12 110 GLY A O 1
ATOM 824 N N . GLU A 1 111 ? -9.075 -14.822 -8.175 1.00 96.00 111 GLU A N 1
ATOM 825 C CA . GLU A 1 111 ? -9.373 -13.983 -9.349 1.00 96.00 111 GLU A CA 1
ATOM 826 C C . GLU A 1 111 ? -8.119 -13.253 -9.866 1.00 96.00 111 GLU A C 1
ATOM 828 O O . GLU A 1 111 ? -7.859 -13.257 -11.066 1.00 96.00 111 GLU A O 1
ATOM 833 N N . VAL A 1 112 ? -7.302 -12.682 -8.972 1.00 95.69 112 VAL A N 1
ATOM 834 C CA . VAL A 1 112 ? -6.024 -12.036 -9.327 1.00 95.69 112 VAL A CA 1
ATOM 835 C C . VAL A 1 112 ? -5.039 -13.049 -9.917 1.00 95.69 112 VAL A C 1
ATOM 837 O O . VAL A 1 112 ? -4.418 -12.779 -10.944 1.00 95.69 112 VAL A O 1
ATOM 840 N N . ALA A 1 113 ? -4.897 -14.224 -9.297 1.00 95.06 113 ALA A N 1
ATOM 841 C CA . ALA A 1 113 ? -3.978 -15.256 -9.770 1.00 95.06 113 ALA A CA 1
ATOM 842 C C . ALA A 1 113 ? -4.384 -15.834 -11.136 1.00 95.06 113 ALA A C 1
ATOM 844 O O . ALA A 1 113 ? -3.507 -16.157 -11.939 1.00 95.06 113 ALA A O 1
ATOM 845 N N . GLU A 1 114 ? -5.684 -15.986 -11.398 1.00 95.81 114 GLU A N 1
ATOM 846 C CA . GLU A 1 114 ? -6.201 -16.373 -12.715 1.00 95.81 114 GLU A CA 1
ATOM 847 C C . GLU A 1 114 ? -6.005 -15.254 -13.741 1.00 95.81 114 GLU A C 1
ATOM 849 O O . GLU A 1 114 ? -5.552 -15.526 -14.849 1.00 95.81 114 GLU A O 1
ATOM 854 N N . ALA A 1 115 ? -6.252 -13.993 -13.376 1.00 94.44 115 ALA A N 1
ATOM 855 C CA . ALA A 1 115 ? -6.068 -12.856 -14.276 1.00 94.44 115 ALA A CA 1
ATOM 856 C C . ALA A 1 115 ? -4.609 -12.696 -14.743 1.00 94.44 115 ALA A C 1
ATOM 858 O O . ALA A 1 115 ? -4.375 -12.426 -15.916 1.00 94.44 115 ALA A O 1
ATOM 859 N N . TYR A 1 116 ? -3.619 -12.948 -13.879 1.00 93.06 116 TYR A N 1
ATOM 860 C CA . TYR A 1 116 ? -2.209 -12.978 -14.298 1.00 93.06 116 TYR A CA 1
ATOM 861 C C . TYR A 1 116 ? -1.870 -14.132 -15.256 1.00 93.06 116 TYR A C 1
ATOM 863 O O . TYR A 1 116 ? -0.924 -14.014 -16.034 1.00 93.06 116 TYR A O 1
ATOM 871 N N . ARG A 1 117 ? -2.603 -15.252 -15.192 1.00 93.38 117 ARG A N 1
ATOM 872 C CA . ARG A 1 117 ? -2.402 -16.438 -16.048 1.00 93.38 117 ARG A CA 1
ATOM 873 C C . ARG A 1 117 ? -3.246 -16.417 -17.320 1.00 93.38 117 ARG A C 1
ATOM 875 O O . ARG A 1 117 ? -3.018 -17.239 -18.207 1.00 93.38 117 ARG A O 1
ATOM 882 N N . ALA A 1 118 ? -4.229 -15.526 -17.399 1.00 93.12 118 ALA A N 1
ATOM 883 C CA . ALA A 1 118 ? -5.142 -15.455 -18.520 1.00 93.12 118 ALA A CA 1
ATOM 884 C C . ALA A 1 118 ? -4.375 -15.175 -19.828 1.00 93.12 118 ALA A C 1
ATOM 886 O O . ALA A 1 118 ? -3.444 -14.370 -19.846 1.00 93.12 118 ALA A O 1
ATOM 887 N N . PRO A 1 119 ? -4.780 -15.787 -20.957 1.00 91.75 119 PRO A N 1
ATOM 888 C CA . PRO A 1 119 ? -4.148 -15.555 -22.258 1.00 91.75 119 PRO A CA 1
ATOM 889 C C . PRO A 1 119 ? -4.495 -14.178 -22.858 1.00 91.75 119 PRO A C 1
ATOM 891 O O . PRO A 1 119 ? -4.142 -13.889 -23.998 1.00 91.75 119 PRO A O 1
ATOM 894 N N . ALA A 1 120 ? -5.219 -13.345 -22.111 1.00 86.94 120 ALA A N 1
ATOM 895 C CA . ALA A 1 120 ? -5.660 -12.009 -22.478 1.00 86.94 120 ALA A CA 1
ATOM 896 C C . ALA A 1 120 ? -5.477 -11.061 -21.280 1.00 86.94 120 ALA A C 1
ATOM 898 O O . ALA A 1 120 ? -5.254 -11.507 -20.157 1.00 86.94 120 ALA A O 1
ATOM 899 N N . GLY A 1 121 ? -5.593 -9.756 -21.522 1.00 88.25 121 GLY A N 1
ATOM 900 C CA . GLY A 1 121 ? -5.378 -8.720 -20.509 1.00 88.25 121 GLY A CA 1
ATOM 901 C C . GLY A 1 121 ? -3.966 -8.140 -20.547 1.00 88.25 121 GLY A C 1
ATOM 902 O O . GLY A 1 121 ? -3.135 -8.511 -21.382 1.00 88.25 121 GLY A O 1
ATOM 903 N N . GLN A 1 122 ? -3.696 -7.200 -19.643 1.00 90.94 122 GLN A N 1
ATOM 904 C CA . GLN A 1 122 ? -2.476 -6.393 -19.704 1.00 90.94 122 GLN A CA 1
ATOM 905 C C . GLN A 1 122 ? -1.188 -7.230 -19.590 1.00 90.94 122 GLN A C 1
ATOM 907 O O . GLN A 1 122 ? -0.226 -6.968 -20.309 1.00 90.94 122 GLN A O 1
ATOM 912 N N . THR A 1 123 ? -1.161 -8.268 -18.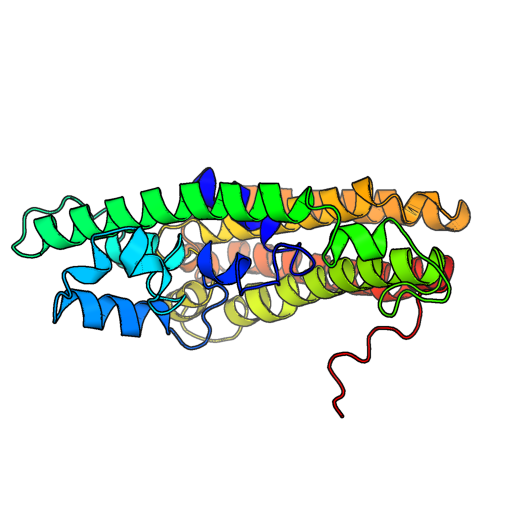748 1.00 91.19 123 THR A N 1
ATOM 913 C CA . THR A 1 123 ? 0.015 -9.148 -18.617 1.00 91.19 123 THR A CA 1
ATOM 914 C C . THR A 1 123 ? 0.337 -9.867 -19.928 1.00 91.19 123 THR A C 1
ATOM 916 O O . THR A 1 123 ? 1.486 -9.844 -20.361 1.00 91.19 123 THR A O 1
ATOM 919 N N . ALA A 1 124 ? -0.664 -10.446 -20.598 1.00 91.69 124 ALA A N 1
ATOM 920 C CA . ALA A 1 124 ? -0.468 -11.105 -21.888 1.00 91.69 124 ALA A CA 1
ATOM 921 C C . ALA A 1 124 ? 0.006 -10.116 -22.968 1.00 91.69 124 ALA A C 1
ATOM 923 O O . ALA A 1 124 ? 0.902 -10.441 -23.743 1.00 91.69 124 ALA A O 1
ATOM 924 N N . MET A 1 125 ? -0.532 -8.889 -22.975 1.00 92.69 125 MET A N 1
ATOM 925 C CA . MET A 1 125 ? -0.086 -7.831 -23.888 1.00 92.69 125 MET A CA 1
ATOM 926 C C . MET A 1 125 ? 1.383 -7.449 -23.651 1.00 92.69 125 MET A C 1
ATOM 928 O O . MET A 1 125 ? 2.126 -7.289 -24.610 1.00 92.69 125 MET A O 1
ATOM 932 N N . LEU A 1 126 ? 1.841 -7.342 -22.403 1.00 93.62 126 LEU A N 1
ATOM 933 C CA . LEU A 1 126 ? 3.248 -7.028 -22.116 1.00 93.62 126 LEU A CA 1
ATOM 934 C C . LEU A 1 126 ? 4.205 -8.168 -22.500 1.00 93.62 126 LEU A C 1
ATOM 936 O O . LEU A 1 126 ? 5.343 -7.907 -22.881 1.00 93.62 126 LEU A O 1
ATOM 940 N N . LEU A 1 127 ? 3.753 -9.423 -22.424 1.00 93.44 127 LEU A N 1
ATOM 941 C CA . LEU A 1 127 ? 4.555 -10.604 -22.771 1.00 93.44 127 LEU A CA 1
ATOM 942 C C . LEU A 1 127 ? 4.571 -10.925 -24.275 1.00 93.44 127 LEU A C 1
ATOM 944 O O . LEU A 1 127 ? 5.417 -11.700 -24.719 1.00 93.44 127 LEU A O 1
ATOM 948 N N . ALA A 1 128 ? 3.666 -10.336 -25.059 1.00 95.00 128 ALA A N 1
ATOM 949 C CA . ALA A 1 128 ? 3.576 -10.514 -26.507 1.00 95.00 128 ALA A CA 1
ATOM 950 C C . ALA A 1 128 ? 3.603 -9.156 -27.242 1.00 95.00 128 ALA A C 1
ATOM 952 O O . ALA A 1 128 ? 2.598 -8.751 -27.842 1.00 95.00 128 ALA A O 1
ATOM 953 N N . PRO A 1 129 ? 4.728 -8.418 -27.191 1.00 95.62 129 PRO A N 1
ATOM 954 C CA . PRO A 1 129 ? 4.854 -7.151 -27.905 1.00 95.62 129 PRO A CA 1
ATOM 955 C C . PRO A 1 129 ? 4.771 -7.333 -29.430 1.00 95.62 129 PRO A C 1
ATOM 957 O O . PRO A 1 129 ? 5.225 -8.344 -29.971 1.00 95.62 129 PRO A O 1
ATOM 960 N N . GLY A 1 130 ? 4.226 -6.340 -30.138 1.00 95.88 130 GLY A N 1
ATOM 961 C CA . GLY A 1 130 ? 4.207 -6.329 -31.603 1.00 95.88 130 GLY A CA 1
ATOM 962 C C . GLY A 1 130 ? 3.366 -5.208 -32.229 1.00 95.88 130 GLY A C 1
ATOM 963 O O . GLY A 1 130 ? 2.591 -4.558 -31.534 1.00 95.88 130 GLY A O 1
ATOM 964 N N . PRO A 1 131 ? 3.432 -5.007 -33.561 1.00 90.38 131 PRO A N 1
ATOM 965 C CA . PRO A 1 131 ? 2.868 -3.827 -34.236 1.00 90.38 131 PRO A CA 1
ATOM 966 C C . PRO A 1 131 ? 1.354 -3.600 -34.068 1.00 90.38 131 PRO A C 1
ATOM 968 O O . PRO A 1 131 ? 0.875 -2.491 -34.274 1.00 90.38 131 PRO A O 1
ATOM 971 N N . GLY A 1 132 ? 0.587 -4.640 -33.718 1.00 90.50 132 GLY A N 1
ATOM 972 C CA . GLY A 1 132 ? -0.857 -4.553 -33.447 1.00 90.50 132 GLY A CA 1
ATOM 973 C C . GLY A 1 132 ? -1.220 -4.426 -31.964 1.00 90.50 132 GLY A C 1
ATOM 974 O O . GLY A 1 132 ? -2.399 -4.383 -31.621 1.00 90.50 132 GLY A O 1
ATOM 975 N N . ASN A 1 133 ? -0.229 -4.411 -31.075 1.00 93.19 133 ASN A N 1
ATOM 976 C CA . ASN A 1 133 ? -0.422 -4.346 -29.637 1.00 93.19 133 ASN A CA 1
ATOM 977 C C . ASN A 1 133 ? -0.371 -2.885 -29.173 1.00 93.19 133 ASN A C 1
ATOM 979 O O . ASN A 1 133 ? 0.685 -2.256 -29.158 1.00 93.19 133 ASN A O 1
ATOM 983 N N . ALA A 1 134 ? -1.530 -2.352 -28.782 1.00 89.06 134 ALA A N 1
ATOM 984 C CA . ALA A 1 134 ? -1.674 -0.951 -28.386 1.00 89.06 134 ALA A CA 1
ATOM 985 C C . ALA A 1 134 ? -0.899 -0.576 -27.110 1.00 89.06 134 ALA A C 1
ATOM 987 O O . ALA A 1 134 ? -0.591 0.595 -26.919 1.00 89.06 134 ALA A O 1
ATOM 988 N N . LEU A 1 135 ? -0.593 -1.546 -26.242 1.00 89.50 135 LEU A N 1
ATOM 989 C CA . LEU A 1 135 ? 0.150 -1.308 -25.004 1.00 89.50 135 LEU A CA 1
ATOM 990 C C . LEU A 1 135 ? 1.665 -1.422 -25.208 1.00 89.50 135 LEU A C 1
ATOM 992 O O . LEU A 1 135 ? 2.428 -0.684 -24.594 1.00 89.50 135 LEU A O 1
ATOM 996 N N . ALA A 1 136 ? 2.093 -2.371 -26.039 1.00 93.81 136 ALA A N 1
ATOM 997 C CA . ALA A 1 136 ? 3.494 -2.716 -26.230 1.00 93.81 136 ALA A CA 1
ATOM 998 C C . ALA A 1 136 ? 3.771 -3.028 -27.704 1.00 93.81 136 ALA A C 1
ATOM 1000 O O . ALA A 1 136 ? 3.687 -4.174 -28.145 1.00 93.81 136 ALA A O 1
ATOM 1001 N N . GLN A 1 137 ? 4.100 -1.992 -28.472 1.00 94.38 137 GLN A N 1
ATOM 1002 C CA . GLN A 1 137 ? 4.359 -2.120 -29.911 1.00 94.38 137 GLN A CA 1
ATOM 1003 C C . GLN A 1 137 ? 5.641 -2.911 -30.214 1.00 94.38 137 GLN A C 1
ATOM 1005 O O . GLN A 1 137 ? 5.743 -3.564 -31.253 1.00 94.38 137 GLN A O 1
ATOM 1010 N N . ASP A 1 138 ? 6.594 -2.894 -29.282 1.00 95.06 138 ASP A N 1
ATOM 1011 C CA . ASP A 1 138 ? 7.852 -3.629 -29.327 1.00 95.06 138 ASP A CA 1
ATOM 1012 C C . ASP A 1 138 ? 8.325 -3.988 -27.893 1.00 95.06 138 ASP A C 1
ATOM 1014 O O . ASP A 1 138 ? 7.704 -3.568 -26.905 1.00 95.06 138 ASP A O 1
ATOM 1018 N N . PRO A 1 139 ? 9.387 -4.806 -27.737 1.00 94.81 139 PRO A N 1
ATOM 1019 C CA . PRO A 1 139 ? 9.899 -5.181 -26.418 1.00 94.81 139 PRO A CA 1
ATOM 1020 C C . PRO A 1 139 ? 10.407 -4.007 -25.568 1.00 94.81 139 PRO A C 1
ATOM 1022 O O . PRO A 1 139 ? 10.345 -4.088 -24.341 1.00 94.81 139 PRO A O 1
ATOM 1025 N N . HIS A 1 140 ? 10.900 -2.927 -26.187 1.00 93.31 140 HIS A N 1
ATOM 1026 C CA . HIS A 1 140 ? 11.372 -1.740 -25.467 1.00 93.31 140 HIS A CA 1
ATOM 1027 C C . HIS A 1 140 ? 10.192 -0.999 -24.837 1.00 93.31 140 HIS A C 1
ATOM 1029 O O . HIS A 1 140 ? 10.236 -0.701 -23.647 1.00 93.31 140 HIS A O 1
ATOM 1035 N N . ALA A 1 141 ? 9.089 -0.838 -25.571 1.00 93.56 141 ALA A N 1
ATOM 1036 C CA . ALA A 1 141 ? 7.844 -0.278 -25.055 1.00 93.56 141 ALA A CA 1
ATOM 1037 C C . ALA A 1 141 ? 7.259 -1.115 -23.900 1.00 93.56 141 ALA A C 1
ATOM 1039 O O . ALA A 1 141 ? 6.829 -0.556 -22.890 1.00 93.56 141 ALA A O 1
ATOM 1040 N N . ALA A 1 142 ? 7.286 -2.452 -23.999 1.00 94.69 142 ALA A N 1
ATOM 1041 C CA . ALA A 1 142 ? 6.841 -3.338 -22.915 1.00 94.69 142 ALA A CA 1
ATOM 1042 C C . ALA A 1 142 ? 7.679 -3.158 -21.638 1.00 94.69 142 ALA A C 1
ATOM 1044 O O . ALA A 1 142 ? 7.137 -2.996 -20.541 1.00 94.69 142 ALA A O 1
ATOM 1045 N N . ALA A 1 143 ? 9.007 -3.176 -21.784 1.00 94.81 143 ALA A N 1
ATOM 1046 C CA . ALA A 1 143 ? 9.943 -2.996 -20.681 1.00 94.81 143 ALA A CA 1
ATOM 1047 C C . ALA A 1 143 ? 9.813 -1.597 -20.063 1.00 94.81 143 ALA A C 1
ATOM 1049 O O . ALA A 1 143 ? 9.728 -1.470 -18.842 1.00 94.81 143 ALA A O 1
ATOM 1050 N N . GLY A 1 144 ? 9.702 -0.570 -20.909 1.00 94.94 144 GLY A N 1
ATOM 1051 C CA . GLY A 1 144 ? 9.469 0.811 -20.513 1.00 94.94 144 GLY A CA 1
ATOM 1052 C C . GLY A 1 144 ? 8.175 0.966 -19.722 1.00 94.94 144 GLY A C 1
ATOM 1053 O O . GLY A 1 144 ? 8.188 1.605 -18.675 1.00 94.94 144 GLY A O 1
ATOM 1054 N N . PHE A 1 145 ? 7.073 0.335 -20.137 1.00 94.56 145 PHE A N 1
ATOM 1055 C CA . PHE A 1 145 ? 5.828 0.360 -19.365 1.00 94.56 145 PHE A CA 1
ATOM 1056 C C . PHE A 1 145 ? 6.043 -0.168 -17.939 1.00 94.56 145 PHE A C 1
ATOM 1058 O O . PHE A 1 145 ? 5.749 0.533 -16.972 1.00 94.56 145 PHE A O 1
ATOM 1065 N N . VAL A 1 146 ? 6.603 -1.375 -17.794 1.00 94.81 146 VAL A N 1
ATOM 1066 C CA . VAL A 1 146 ? 6.847 -1.988 -16.475 1.00 94.81 146 VAL A CA 1
ATOM 1067 C C . VAL A 1 146 ? 7.798 -1.136 -15.634 1.00 94.81 146 VAL A C 1
ATOM 1069 O O . VAL A 1 146 ? 7.552 -0.930 -14.445 1.00 94.81 146 VAL A O 1
ATOM 1072 N N . PHE A 1 147 ? 8.852 -0.601 -16.252 1.00 95.75 147 PHE A N 1
ATOM 1073 C CA . PHE A 1 147 ? 9.811 0.287 -15.604 1.00 95.75 147 PHE A CA 1
ATOM 1074 C C . PHE A 1 147 ? 9.129 1.511 -14.984 1.00 95.75 147 PHE A C 1
ATOM 1076 O O . PHE A 1 147 ? 9.292 1.772 -13.791 1.00 95.75 147 PHE A O 1
ATOM 1083 N N . HIS A 1 148 ? 8.306 2.219 -15.763 1.00 94.50 148 HIS A N 1
ATOM 1084 C CA . HIS A 1 148 ? 7.602 3.411 -15.292 1.00 94.50 148 HIS A CA 1
ATOM 1085 C C . HIS A 1 148 ? 6.604 3.095 -14.175 1.00 94.50 148 HIS A C 1
ATOM 1087 O O . HIS A 1 148 ? 6.464 3.886 -13.243 1.00 94.50 148 HIS A O 1
ATOM 1093 N N . GLN A 1 149 ? 5.943 1.934 -14.213 1.00 94.69 149 GLN A N 1
ATOM 1094 C CA . GLN A 1 149 ? 5.046 1.518 -13.131 1.00 94.69 149 GLN A CA 1
ATOM 1095 C C . GLN A 1 149 ? 5.794 1.261 -11.815 1.00 94.69 149 GLN A C 1
ATOM 1097 O O . GLN A 1 149 ? 5.319 1.641 -10.741 1.00 94.69 149 GLN A O 1
ATOM 1102 N N . ILE A 1 150 ? 6.982 0.653 -11.880 1.00 94.75 150 ILE A N 1
ATOM 1103 C CA . ILE A 1 150 ? 7.820 0.452 -10.693 1.00 94.75 150 ILE A CA 1
ATOM 1104 C C . ILE A 1 150 ? 8.340 1.798 -10.176 1.00 94.75 150 ILE A C 1
ATOM 1106 O O . ILE A 1 150 ? 8.238 2.050 -8.978 1.00 94.75 150 ILE A O 1
ATOM 1110 N N . ALA A 1 151 ? 8.810 2.688 -11.058 1.00 95.12 151 ALA A N 1
ATOM 1111 C CA . ALA A 1 151 ? 9.252 4.033 -10.682 1.00 95.12 151 ALA A CA 1
ATOM 1112 C C . ALA A 1 151 ? 8.129 4.832 -9.993 1.00 95.12 151 ALA A C 1
ATOM 1114 O O . ALA A 1 151 ? 8.324 5.358 -8.900 1.00 95.12 151 ALA A O 1
ATOM 1115 N N . THR A 1 152 ? 6.919 4.812 -10.560 1.00 94.69 152 THR A N 1
ATOM 1116 C CA . THR A 1 152 ? 5.718 5.446 -9.982 1.00 94.69 152 THR A CA 1
ATOM 1117 C C . THR A 1 152 ? 5.392 4.900 -8.590 1.00 94.69 152 THR A C 1
ATOM 1119 O O . THR A 1 152 ? 4.867 5.611 -7.735 1.00 94.69 152 THR A O 1
ATOM 1122 N N . SER A 1 153 ? 5.703 3.629 -8.333 1.00 95.06 153 SER A N 1
ATOM 1123 C CA . SER A 1 153 ? 5.436 2.997 -7.041 1.00 95.06 153 SER A CA 1
ATOM 1124 C C . SER A 1 153 ? 6.395 3.451 -5.939 1.00 95.06 153 SER A C 1
ATOM 1126 O O . SER A 1 153 ? 6.032 3.376 -4.764 1.00 95.06 153 SER A O 1
ATOM 1128 N N . ILE A 1 154 ? 7.576 3.965 -6.297 1.00 96.38 154 ILE A N 1
ATOM 1129 C CA . ILE A 1 154 ? 8.480 4.627 -5.348 1.00 96.38 154 ILE A CA 1
ATOM 1130 C C . ILE A 1 154 ? 7.864 5.970 -4.926 1.00 96.38 154 ILE A C 1
ATOM 1132 O O . ILE A 1 154 ? 7.627 6.159 -3.732 1.00 96.38 154 ILE A O 1
ATOM 1136 N N . SER A 1 155 ? 7.451 6.804 -5.891 1.00 95.00 155 SER A N 1
ATOM 1137 C CA . SER A 1 155 ? 6.759 8.081 -5.632 1.00 95.00 155 SER A CA 1
ATOM 1138 C C . SER A 1 155 ? 5.452 7.907 -4.867 1.00 95.00 155 SER A C 1
ATOM 1140 O O . SER A 1 155 ? 5.138 8.673 -3.962 1.00 95.00 155 SER A O 1
ATOM 1142 N N . LEU A 1 156 ? 4.701 6.835 -5.125 1.00 95.19 156 LEU A N 1
ATOM 1143 C CA . LEU A 1 156 ? 3.536 6.483 -4.313 1.00 95.19 156 LEU A CA 1
ATOM 1144 C C . LEU A 1 156 ? 3.898 6.316 -2.826 1.00 95.19 156 LEU A C 1
ATOM 1146 O O . LEU A 1 156 ? 3.164 6.799 -1.959 1.00 95.19 156 LEU A O 1
ATOM 1150 N N . LEU A 1 157 ? 4.991 5.610 -2.515 1.00 96.38 157 LEU A N 1
ATOM 1151 C CA . LEU A 1 157 ? 5.422 5.428 -1.129 1.00 96.38 157 LEU A CA 1
ATOM 1152 C C . LEU A 1 157 ? 5.938 6.727 -0.515 1.00 96.38 157 LEU A C 1
ATOM 1154 O O . LEU A 1 157 ? 5.577 7.003 0.632 1.00 96.38 157 LEU A O 1
ATOM 1158 N N . SER A 1 158 ? 6.726 7.515 -1.251 1.00 96.31 158 SER A N 1
ATOM 1159 C CA . SER A 1 158 ? 7.231 8.795 -0.747 1.00 96.31 158 SER A CA 1
ATOM 1160 C C . SER A 1 158 ? 6.077 9.775 -0.520 1.00 96.31 158 SER A C 1
ATOM 1162 O O . SER A 1 158 ? 5.767 10.126 0.620 1.00 96.31 158 SER A O 1
ATOM 1164 N N . ASP A 1 159 ? 5.323 10.097 -1.569 1.00 95.88 159 ASP A N 1
ATOM 1165 C CA . ASP A 1 159 ? 4.370 11.209 -1.575 1.00 95.88 159 ASP A CA 1
ATOM 1166 C C . ASP A 1 159 ? 3.033 10.890 -0.909 1.00 95.88 159 ASP A C 1
ATOM 1168 O O . ASP A 1 159 ? 2.382 11.764 -0.323 1.00 95.88 159 ASP A O 1
ATOM 1172 N N . GLN A 1 160 ? 2.553 9.651 -1.046 1.00 94.62 160 GLN A N 1
ATOM 1173 C CA . GLN A 1 160 ? 1.193 9.300 -0.624 1.00 94.62 160 GLN A CA 1
ATOM 1174 C C . GLN A 1 160 ? 1.142 8.496 0.669 1.00 94.62 160 GLN A C 1
ATOM 1176 O O . GLN A 1 160 ? 0.090 8.479 1.315 1.00 94.62 160 GLN A O 1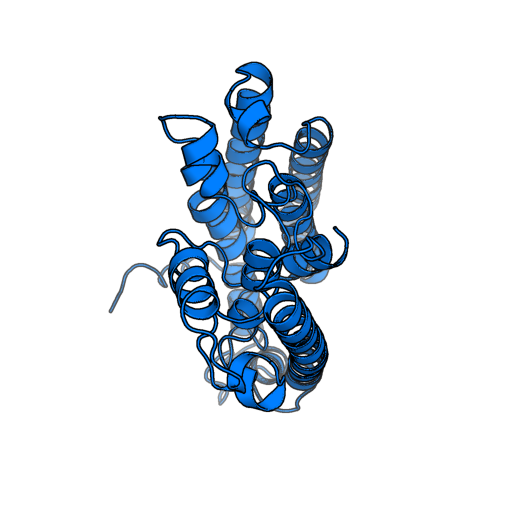
ATOM 1181 N N . VAL A 1 161 ? 2.244 7.851 1.061 1.00 95.88 161 VAL A N 1
ATOM 1182 C CA . VAL A 1 161 ? 2.315 7.071 2.302 1.00 95.88 161 VAL A CA 1
ATOM 1183 C C . VAL A 1 161 ? 3.153 7.782 3.355 1.00 95.88 161 VAL A C 1
ATOM 1185 O O . VAL A 1 161 ? 2.656 7.986 4.461 1.00 95.88 161 VAL A O 1
ATOM 1188 N N . LEU A 1 162 ? 4.391 8.170 3.042 1.00 96.38 162 LEU A N 1
ATOM 1189 C CA . LEU A 1 162 ? 5.328 8.662 4.050 1.00 96.38 162 LEU A CA 1
ATOM 1190 C C . LEU A 1 162 ? 5.237 10.177 4.279 1.00 96.38 162 LEU A C 1
ATOM 1192 O O . LEU A 1 162 ? 5.120 10.607 5.429 1.00 96.38 162 LEU A O 1
ATOM 1196 N N . ALA A 1 163 ? 5.204 10.990 3.222 1.00 96.44 163 ALA A N 1
ATOM 1197 C CA . ALA A 1 163 ? 5.123 12.446 3.331 1.00 96.44 163 ALA A CA 1
ATOM 1198 C C . ALA A 1 163 ? 3.932 12.925 4.191 1.00 96.44 163 ALA A C 1
ATOM 1200 O O . ALA A 1 163 ? 4.159 13.710 5.116 1.00 96.44 163 ALA A O 1
ATOM 1201 N N . PRO A 1 164 ? 2.694 12.396 4.042 1.00 94.94 164 PRO A N 1
ATOM 1202 C CA . PRO A 1 164 ? 1.557 12.834 4.858 1.00 94.94 164 PRO A CA 1
ATOM 1203 C C . PRO A 1 164 ? 1.705 12.536 6.355 1.00 94.94 164 PRO A C 1
ATOM 1205 O O . PRO A 1 164 ? 1.009 13.141 7.175 1.00 94.94 164 PRO A O 1
ATOM 1208 N N . VAL A 1 165 ? 2.562 11.577 6.710 1.00 96.06 165 VAL A N 1
ATOM 1209 C CA . VAL A 1 165 ? 2.865 11.173 8.089 1.00 96.06 165 VAL A CA 1
ATOM 1210 C C . VAL A 1 165 ? 3.951 12.077 8.694 1.00 96.06 165 VAL A C 1
ATOM 1212 O O . VAL A 1 165 ? 3.947 12.342 9.902 1.00 96.06 165 VAL A O 1
ATOM 1215 N N . LEU A 1 166 ? 4.857 12.594 7.859 1.00 96.06 166 LEU A N 1
ATOM 1216 C CA . LEU A 1 166 ? 5.957 13.479 8.251 1.00 96.06 166 LEU A CA 1
ATOM 1217 C C . LEU A 1 166 ? 5.584 14.964 8.323 1.00 96.06 166 LEU A C 1
ATOM 1219 O O . LEU A 1 166 ? 6.339 15.722 8.937 1.00 96.06 166 LEU A O 1
ATOM 1223 N N . GLU A 1 167 ? 4.435 15.354 7.761 1.00 94.81 167 GLU A N 1
ATOM 1224 C CA . GLU A 1 167 ? 3.848 16.696 7.884 1.00 94.81 167 GLU A CA 1
ATOM 1225 C C . GLU A 1 167 ? 3.770 17.192 9.343 1.00 94.81 167 GLU A C 1
ATOM 1227 O O . GLU A 1 167 ? 3.943 16.445 10.307 1.00 94.81 167 GLU A O 1
ATOM 1232 N N . GLU A 1 168 ? 3.475 18.476 9.523 1.00 93.88 168 GLU A N 1
ATOM 1233 C CA . GLU A 1 168 ? 3.262 19.057 10.847 1.00 93.88 168 GLU A CA 1
ATOM 1234 C C . GLU A 1 168 ? 1.892 18.694 11.442 1.00 93.88 168 GLU A C 1
ATOM 1236 O O . GLU A 1 168 ? 0.914 18.428 10.737 1.00 93.88 168 GLU A O 1
ATOM 1241 N N . GLY A 1 169 ? 1.815 18.695 12.775 1.00 95.62 169 GLY A N 1
ATOM 1242 C CA . GLY A 1 169 ? 0.578 18.473 13.526 1.00 95.62 169 GLY A CA 1
ATOM 1243 C C . GLY A 1 169 ? 0.637 17.328 14.545 1.00 95.62 169 GLY A C 1
ATOM 1244 O O . GLY A 1 169 ? 1.691 16.718 14.763 1.00 95.62 169 GLY A O 1
ATOM 1245 N N . PRO A 1 170 ? -0.499 17.015 15.200 1.00 97.31 170 PRO A N 1
ATOM 1246 C CA . PRO A 1 170 ? -0.541 16.030 16.279 1.00 97.31 170 PRO A CA 1
ATOM 1247 C C . PRO A 1 170 ? -0.090 14.633 15.809 1.00 97.31 170 PRO A C 1
ATOM 1249 O O . PRO A 1 170 ? -0.636 14.144 14.816 1.00 97.31 170 PRO A O 1
ATOM 1252 N N . PRO A 1 171 ? 0.843 13.955 16.513 1.00 96.81 171 PRO A N 1
ATOM 1253 C CA . PRO A 1 171 ? 1.354 12.635 16.125 1.00 96.81 171 PRO A CA 1
ATOM 1254 C C . PRO A 1 171 ? 0.262 11.608 15.801 1.00 96.81 171 PRO A C 1
ATOM 1256 O O . PRO A 1 171 ? 0.291 11.002 14.736 1.00 96.81 171 PRO A O 1
ATOM 1259 N N . ALA A 1 172 ? -0.763 11.488 16.650 1.00 95.25 172 ALA A N 1
ATOM 1260 C CA . ALA A 1 172 ? -1.870 10.555 16.432 1.00 95.25 172 ALA A CA 1
ATOM 1261 C C . ALA A 1 172 ? -2.673 10.854 15.149 1.00 95.25 172 ALA A C 1
ATOM 1263 O O . ALA A 1 172 ? -3.048 9.943 14.413 1.00 95.25 172 ALA A O 1
ATOM 1264 N N . ALA A 1 173 ? -2.906 12.135 14.839 1.00 94.94 173 ALA A N 1
ATOM 1265 C CA . ALA A 1 173 ? -3.631 12.535 13.633 1.00 94.94 173 ALA A CA 1
ATOM 1266 C C . ALA A 1 173 ? -2.828 12.250 12.354 1.00 94.94 173 ALA A C 1
ATOM 1268 O O . ALA A 1 173 ? -3.413 11.918 11.323 1.00 94.94 173 ALA A O 1
ATOM 1269 N N . ARG A 1 174 ? -1.497 12.367 12.424 1.00 95.56 174 ARG A N 1
ATOM 1270 C CA . ARG A 1 174 ? -0.579 12.026 11.329 1.00 95.56 174 ARG A CA 1
ATOM 1271 C C . ARG A 1 174 ? -0.461 10.516 11.146 1.00 95.56 174 ARG A C 1
ATOM 1273 O O . ARG A 1 174 ? -0.601 10.038 10.025 1.00 95.56 174 ARG A O 1
ATOM 1280 N N . ALA A 1 175 ? -0.309 9.765 12.239 1.00 96.19 175 ALA A N 1
ATOM 1281 C CA . ALA A 1 175 ? -0.267 8.305 12.223 1.00 96.19 175 ALA A CA 1
ATOM 1282 C C . ALA A 1 175 ? -1.526 7.703 11.582 1.00 96.19 175 ALA A C 1
ATOM 1284 O O . ALA A 1 175 ? -1.419 6.823 10.735 1.00 96.19 175 ALA A O 1
ATOM 1285 N N . ALA A 1 176 ? -2.712 8.238 11.895 1.00 94.12 176 ALA A N 1
ATOM 1286 C CA . ALA A 1 176 ? -3.988 7.775 11.343 1.00 94.12 176 ALA A CA 1
ATOM 1287 C C . ALA A 1 176 ? -4.122 7.906 9.808 1.00 94.12 176 ALA A C 1
ATOM 1289 O O . ALA A 1 176 ? -5.078 7.384 9.236 1.00 94.12 176 ALA A O 1
ATOM 1290 N N . ARG A 1 177 ? -3.198 8.607 9.135 1.00 94.38 177 ARG A N 1
ATOM 1291 C CA . ARG A 1 177 ? -3.143 8.709 7.666 1.00 94.38 177 ARG A CA 1
ATOM 1292 C C . ARG A 1 177 ? -2.422 7.524 7.023 1.00 94.38 177 ARG A C 1
ATOM 1294 O O . ARG A 1 177 ? -2.614 7.284 5.832 1.00 94.38 177 ARG A O 1
ATOM 1301 N N . ALA A 1 178 ? -1.597 6.806 7.784 1.00 96.69 178 ALA A N 1
ATOM 1302 C CA . ALA A 1 178 ? -0.837 5.681 7.270 1.00 96.69 178 ALA A CA 1
ATOM 1303 C C . ALA A 1 178 ? -1.728 4.433 7.111 1.00 96.69 178 ALA A C 1
ATOM 1305 O O . ALA A 1 178 ? -2.566 4.155 7.978 1.00 96.69 178 ALA A O 1
ATOM 1306 N N . PRO A 1 179 ? -1.536 3.639 6.040 1.00 97.44 179 PRO A N 1
ATOM 1307 C CA . PRO A 1 179 ? -2.168 2.333 5.897 1.00 97.44 179 PRO A CA 1
ATOM 1308 C C . PRO A 1 179 ? -1.917 1.465 7.128 1.00 97.44 179 PRO A C 1
ATOM 1310 O O . PRO A 1 179 ? -0.782 1.348 7.578 1.00 97.44 179 PRO A O 1
ATOM 1313 N N . PHE A 1 180 ? -2.958 0.826 7.648 1.00 98.00 180 PHE A N 1
ATOM 1314 C CA . PHE A 1 180 ? -2.862 -0.122 8.757 1.00 98.00 180 PHE A CA 1
ATOM 1315 C C . PHE A 1 180 ? -2.324 0.430 10.090 1.00 98.00 180 PHE A C 1
ATOM 1317 O O . PHE A 1 180 ? -1.793 -0.318 10.918 1.00 98.00 180 PHE A O 1
ATOM 1324 N N . ALA A 1 181 ? -2.429 1.745 10.311 1.00 96.50 181 ALA A N 1
ATOM 1325 C CA . ALA A 1 181 ? -2.012 2.366 11.568 1.00 96.50 181 ALA A CA 1
ATOM 1326 C C . ALA A 1 181 ? -2.885 1.940 12.753 1.00 96.50 181 ALA A C 1
ATOM 1328 O O . ALA A 1 181 ? -2.377 1.788 13.858 1.00 96.50 181 ALA A O 1
ATOM 1329 N N . ARG A 1 182 ? -4.182 1.702 12.519 1.00 96.25 182 ARG A N 1
ATOM 1330 C CA . ARG A 1 182 ? -5.139 1.335 13.572 1.00 96.25 182 ARG A CA 1
ATOM 1331 C C . ARG A 1 182 ? -4.773 0.017 14.254 1.00 96.25 182 ARG A C 1
ATOM 1333 O O . ARG A 1 182 ? -5.007 -0.129 15.439 1.00 96.25 182 ARG A O 1
ATOM 1340 N N . SER A 1 183 ? -4.199 -0.928 13.518 1.00 97.56 183 SER A N 1
ATOM 1341 C CA . SER A 1 183 ? -3.739 -2.220 14.035 1.00 97.56 183 SER A CA 1
ATOM 1342 C C . SER A 1 183 ? -2.241 -2.264 14.349 1.00 97.56 183 SER A C 1
ATOM 1344 O O . SER A 1 183 ? -1.705 -3.357 14.530 1.00 97.56 183 SER A O 1
ATOM 1346 N N . HIS A 1 184 ? -1.546 -1.119 14.370 1.00 97.81 184 HIS A N 1
ATOM 1347 C CA . HIS A 1 184 ? -0.089 -1.023 14.564 1.00 97.81 184 HIS A CA 1
ATOM 1348 C C . HIS A 1 184 ? 0.751 -1.775 13.517 1.00 97.81 184 HIS A C 1
ATOM 1350 O O . HIS A 1 184 ? 1.857 -2.242 13.791 1.00 97.81 184 HIS A O 1
ATOM 1356 N N . HIS A 1 185 ? 0.248 -1.895 12.284 1.00 98.25 185 HIS A N 1
ATOM 1357 C CA . HIS A 1 185 ? 0.956 -2.553 11.180 1.00 98.25 185 HIS A CA 1
ATOM 1358 C C . HIS A 1 185 ? 1.460 -1.582 10.097 1.00 98.25 185 HIS A C 1
ATOM 1360 O O . HIS A 1 185 ? 1.982 -2.040 9.079 1.00 98.25 185 HIS A O 1
ATOM 1366 N N . ALA A 1 186 ? 1.373 -0.264 10.296 1.00 98.12 186 ALA A N 1
ATOM 1367 C CA . ALA A 1 186 ? 1.817 0.723 9.305 1.00 98.12 186 ALA A CA 1
ATOM 1368 C C . ALA A 1 186 ? 3.295 0.570 8.909 1.00 98.12 186 ALA A C 1
ATOM 1370 O O . ALA A 1 186 ? 3.622 0.506 7.722 1.00 98.12 186 ALA A O 1
ATOM 1371 N N . LEU A 1 187 ? 4.189 0.415 9.891 1.00 98.38 187 LEU A N 1
ATOM 1372 C CA . LEU A 1 187 ? 5.619 0.207 9.635 1.00 98.38 187 LEU A CA 1
ATOM 1373 C C . LEU A 1 187 ? 5.900 -1.150 8.975 1.00 98.38 187 LEU A C 1
ATOM 1375 O O . LEU A 1 187 ? 6.769 -1.254 8.108 1.00 98.38 187 LEU A O 1
ATOM 1379 N N . LEU A 1 188 ? 5.135 -2.191 9.333 1.00 98.38 188 LEU A N 1
ATOM 1380 C CA . LEU A 1 188 ? 5.207 -3.491 8.661 1.00 98.38 188 LEU A CA 1
ATOM 1381 C C . LEU A 1 188 ? 4.815 -3.365 7.185 1.00 98.38 188 LEU A C 1
ATOM 1383 O O . LEU A 1 188 ? 5.501 -3.921 6.328 1.00 98.38 188 LEU A O 1
ATOM 1387 N N . HIS A 1 189 ? 3.730 -2.647 6.893 1.00 98.44 189 HIS A N 1
ATOM 1388 C CA . HIS A 1 189 ? 3.256 -2.418 5.533 1.00 98.44 189 HIS A CA 1
ATOM 1389 C C . HIS A 1 189 ? 4.276 -1.628 4.705 1.00 98.44 189 HIS A C 1
ATOM 1391 O O . HIS A 1 189 ? 4.590 -2.033 3.586 1.00 98.44 189 HIS A O 1
ATOM 1397 N N . LEU A 1 190 ? 4.843 -0.551 5.261 1.00 98.38 190 LEU A N 1
ATOM 1398 C CA . LEU A 1 190 ? 5.876 0.248 4.595 1.00 98.38 190 LEU A CA 1
ATOM 1399 C C . LEU A 1 190 ? 7.126 -0.589 4.288 1.00 98.38 190 LEU A C 1
ATOM 1401 O O . LEU A 1 190 ? 7.580 -0.626 3.146 1.00 98.38 190 LEU A O 1
ATOM 1405 N N . ARG A 1 191 ? 7.622 -1.354 5.269 1.00 98.12 191 ARG A N 1
ATOM 1406 C CA . ARG A 1 191 ? 8.756 -2.272 5.079 1.00 98.12 191 ARG A CA 1
ATOM 1407 C C . ARG A 1 191 ? 8.478 -3.321 4.003 1.00 98.12 191 ARG A C 1
ATOM 1409 O O . ARG A 1 191 ? 9.339 -3.603 3.175 1.00 98.12 191 ARG A O 1
ATOM 1416 N N . ALA A 1 192 ? 7.288 -3.916 4.014 1.00 98.56 192 ALA A N 1
ATOM 1417 C CA . ALA A 1 192 ? 6.895 -4.897 3.009 1.00 98.56 192 ALA A CA 1
ATOM 1418 C C . ALA A 1 192 ? 6.784 -4.282 1.604 1.00 98.56 192 ALA A C 1
ATOM 1420 O O . ALA A 1 192 ? 7.130 -4.944 0.630 1.00 98.56 192 ALA A O 1
ATOM 1421 N N . SER A 1 193 ? 6.354 -3.023 1.511 1.00 98.31 193 SER A N 1
ATOM 1422 C CA . SER A 1 193 ? 6.261 -2.283 0.249 1.00 98.31 193 SER A CA 1
ATOM 1423 C C . SER A 1 193 ? 7.640 -1.981 -0.338 1.00 98.31 193 SER A C 1
ATOM 1425 O O . SER A 1 193 ? 7.874 -2.268 -1.508 1.00 98.31 193 SER A O 1
ATOM 1427 N N . LEU A 1 194 ? 8.591 -1.531 0.490 1.00 97.69 194 LEU A N 1
ATOM 1428 C CA . LEU A 1 194 ? 10.000 -1.370 0.100 1.00 97.69 194 LEU A CA 1
ATOM 1429 C C . LEU A 1 194 ? 10.597 -2.681 -0.439 1.00 97.69 194 LEU A C 1
ATOM 1431 O O . LEU A 1 194 ? 11.195 -2.704 -1.511 1.00 97.69 194 LEU A O 1
ATOM 1435 N N . ARG A 1 195 ? 10.356 -3.803 0.253 1.00 97.50 195 ARG A N 1
ATOM 1436 C CA . ARG A 1 195 ? 10.769 -5.137 -0.224 1.00 97.50 195 ARG A CA 1
ATOM 1437 C C . ARG A 1 195 ? 10.081 -5.543 -1.528 1.00 97.50 195 ARG A C 1
ATOM 1439 O O . ARG A 1 195 ? 10.682 -6.244 -2.338 1.00 97.50 195 ARG A O 1
ATOM 1446 N N . GLY A 1 196 ? 8.832 -5.125 -1.734 1.00 96.94 196 GLY A N 1
ATOM 1447 C CA . GLY A 1 196 ? 8.117 -5.315 -2.994 1.00 96.94 196 GLY A CA 1
ATOM 1448 C C . GLY A 1 196 ? 8.807 -4.598 -4.156 1.00 96.94 196 GLY A C 1
ATOM 1449 O O . GLY A 1 196 ? 9.030 -5.219 -5.191 1.00 96.94 196 GLY A O 1
ATOM 1450 N N . ILE A 1 197 ? 9.217 -3.340 -3.957 1.00 95.69 197 ILE A N 1
ATOM 1451 C CA . ILE A 1 197 ? 9.941 -2.540 -4.961 1.00 95.69 197 ILE A CA 1
ATOM 1452 C C . ILE A 1 197 ? 11.291 -3.177 -5.285 1.00 95.69 197 ILE A C 1
ATOM 1454 O O . ILE A 1 197 ? 11.587 -3.404 -6.455 1.00 95.69 197 ILE A O 1
ATOM 1458 N N . GLU A 1 198 ? 12.079 -3.531 -4.265 1.00 94.38 198 GLU A N 1
ATOM 1459 C CA . GLU A 1 198 ? 13.362 -4.227 -4.440 1.00 94.38 198 GLU A CA 1
ATOM 1460 C C . GLU A 1 198 ? 13.186 -5.522 -5.244 1.00 94.38 198 GLU A C 1
ATOM 1462 O O . GLU A 1 198 ? 13.900 -5.762 -6.218 1.00 94.38 198 GLU A O 1
ATOM 1467 N N . THR A 1 199 ? 12.184 -6.333 -4.885 1.00 95.44 199 THR A N 1
ATOM 1468 C CA . THR A 1 199 ? 11.877 -7.583 -5.592 1.00 95.44 199 THR A CA 1
ATOM 1469 C C . THR A 1 199 ? 11.488 -7.316 -7.044 1.00 95.44 199 THR A C 1
ATOM 1471 O O . THR A 1 199 ? 11.946 -8.035 -7.933 1.00 95.44 199 THR A O 1
ATOM 1474 N N . ALA A 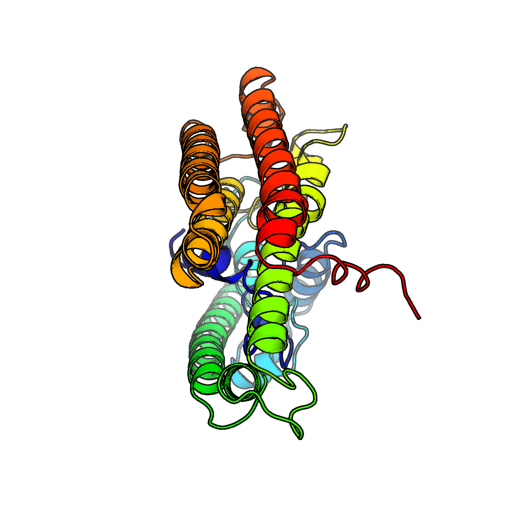1 200 ? 10.668 -6.296 -7.304 1.00 94.56 200 ALA A N 1
ATOM 1475 C CA . ALA A 1 200 ? 10.224 -5.940 -8.647 1.00 94.56 200 ALA A CA 1
ATOM 1476 C C . ALA A 1 200 ? 11.396 -5.475 -9.525 1.00 94.56 200 ALA A C 1
ATOM 1478 O O . ALA A 1 200 ? 11.573 -6.002 -10.623 1.00 94.56 200 ALA A O 1
ATOM 1479 N N . LEU A 1 201 ? 12.240 -4.567 -9.022 1.00 92.50 201 LEU A N 1
ATOM 1480 C CA . LEU A 1 201 ? 13.432 -4.075 -9.725 1.00 92.50 201 LEU A CA 1
ATOM 1481 C C . LEU A 1 201 ? 14.428 -5.203 -10.008 1.00 92.50 201 LEU A C 1
ATOM 1483 O O . LEU A 1 201 ? 14.899 -5.348 -11.138 1.00 92.50 201 LEU A O 1
ATOM 1487 N N . HIS A 1 202 ? 14.709 -6.041 -9.007 1.00 91.88 202 HIS A N 1
ATOM 1488 C CA . HIS A 1 202 ? 15.615 -7.174 -9.166 1.00 91.88 202 HIS A CA 1
ATOM 1489 C C . HIS A 1 202 ? 15.081 -8.196 -10.181 1.00 91.88 202 HIS A C 1
ATOM 1491 O O . HIS A 1 202 ? 15.835 -8.674 -11.029 1.00 91.88 202 HIS A O 1
ATOM 1497 N N . THR A 1 203 ? 13.785 -8.523 -10.113 1.00 94.00 203 THR A N 1
ATOM 1498 C CA . THR A 1 203 ? 13.148 -9.508 -11.005 1.00 94.00 203 THR A CA 1
ATOM 1499 C C . THR A 1 203 ? 13.062 -9.000 -12.440 1.00 94.00 203 THR A C 1
ATOM 1501 O O . THR A 1 203 ? 13.291 -9.774 -13.365 1.00 94.00 203 THR A O 1
ATOM 1504 N N . ALA A 1 204 ? 12.779 -7.709 -12.635 1.00 92.69 204 ALA A N 1
ATOM 1505 C CA . ALA A 1 204 ? 12.763 -7.097 -13.959 1.00 92.69 204 ALA A CA 1
ATOM 1506 C C . ALA A 1 204 ? 14.155 -7.071 -14.614 1.00 92.69 204 ALA A C 1
ATOM 1508 O O . ALA A 1 204 ? 14.261 -7.038 -15.835 1.00 92.69 204 ALA A O 1
ATOM 1509 N N . GLY A 1 205 ? 15.229 -7.111 -13.815 1.00 93.50 205 GLY A N 1
ATOM 1510 C CA . GLY A 1 205 ? 16.597 -7.239 -14.318 1.00 93.50 205 GLY A CA 1
ATOM 1511 C C . GLY A 1 205 ? 17.137 -5.986 -15.012 1.00 93.50 205 GLY A C 1
ATOM 1512 O O . GLY A 1 205 ? 18.177 -6.066 -15.657 1.00 93.50 205 GLY A O 1
ATOM 1513 N N . PHE A 1 206 ? 16.478 -4.835 -14.855 1.00 93.31 206 PHE A N 1
ATOM 1514 C CA . PHE A 1 206 ? 16.805 -3.586 -15.548 1.00 93.31 206 PHE A CA 1
ATOM 1515 C C . PHE A 1 206 ? 18.267 -3.153 -15.388 1.00 93.31 206 PHE A C 1
ATOM 1517 O O . PHE A 1 206 ? 18.935 -2.881 -16.379 1.00 93.31 206 PHE A O 1
ATOM 1524 N N . ALA A 1 207 ? 18.810 -3.189 -14.169 1.00 91.06 207 ALA A N 1
ATOM 1525 C CA . ALA A 1 207 ? 20.210 -2.831 -13.912 1.00 91.06 207 ALA A CA 1
ATOM 1526 C C . ALA A 1 207 ? 21.234 -3.786 -14.564 1.00 91.06 207 ALA A C 1
ATOM 1528 O O . ALA A 1 207 ? 22.417 -3.481 -14.596 1.00 91.06 207 ALA A O 1
ATOM 1529 N N . LYS A 1 208 ? 20.800 -4.949 -15.071 1.00 91.56 208 LYS A N 1
ATOM 1530 C CA . LYS A 1 208 ? 21.654 -5.925 -15.770 1.00 91.56 208 LYS A CA 1
ATOM 1531 C C . LYS A 1 208 ? 21.549 -5.815 -17.294 1.00 91.56 208 LYS A C 1
ATOM 1533 O O . LYS A 1 208 ? 22.270 -6.523 -17.991 1.00 91.56 208 LYS A O 1
ATOM 1538 N N . MET A 1 209 ? 20.636 -4.989 -17.809 1.00 90.31 209 MET A N 1
ATOM 1539 C CA . MET A 1 209 ? 20.449 -4.798 -19.251 1.00 90.31 209 MET A CA 1
ATOM 1540 C C . MET A 1 209 ? 21.538 -3.912 -19.865 1.00 90.31 209 MET A C 1
ATOM 1542 O O . MET A 1 209 ? 21.816 -4.043 -21.054 1.00 90.31 209 MET A O 1
ATOM 1546 N N . ASP A 1 210 ? 22.168 -3.061 -19.054 1.00 89.81 210 ASP A N 1
ATOM 1547 C CA . ASP A 1 210 ? 23.329 -2.253 -19.415 1.00 89.81 210 ASP A CA 1
ATOM 1548 C C . ASP A 1 210 ? 24.442 -2.481 -18.380 1.00 89.81 210 ASP A C 1
ATOM 1550 O O . ASP A 1 210 ? 24.224 -2.340 -17.176 1.00 89.81 210 ASP A O 1
ATOM 1554 N N . ALA A 1 211 ? 25.636 -2.853 -18.847 1.00 90.00 211 ALA A N 1
ATOM 1555 C CA . ALA A 1 211 ? 26.786 -3.105 -17.983 1.00 90.00 211 ALA A CA 1
ATOM 1556 C C . ALA A 1 211 ? 27.230 -1.838 -17.235 1.00 90.00 211 ALA A C 1
ATOM 1558 O O . ALA A 1 211 ? 27.656 -1.933 -16.082 1.00 90.00 211 ALA A O 1
ATOM 1559 N N . ASP A 1 212 ? 27.061 -0.664 -17.848 1.00 90.12 212 ASP A N 1
ATOM 1560 C CA . ASP A 1 212 ? 27.417 0.618 -17.237 1.00 90.12 212 ASP A CA 1
ATOM 1561 C C . ASP A 1 212 ? 26.417 1.033 -16.141 1.00 90.12 212 ASP A C 1
ATOM 1563 O O . ASP A 1 212 ? 26.729 1.887 -15.311 1.00 90.12 212 ASP A O 1
ATOM 1567 N N . ALA A 1 213 ? 25.248 0.384 -16.081 1.00 90.44 213 ALA A N 1
ATOM 1568 C CA . ALA A 1 213 ? 24.228 0.574 -15.052 1.00 90.44 213 ALA A CA 1
ATOM 1569 C C . ALA A 1 213 ? 24.302 -0.461 -13.913 1.00 90.44 213 ALA A C 1
ATOM 1571 O O . ALA A 1 213 ? 23.528 -0.372 -12.960 1.00 90.44 213 ALA A O 1
ATOM 1572 N N . ALA A 1 214 ? 25.215 -1.439 -13.968 1.00 89.69 214 ALA A N 1
ATOM 1573 C CA . ALA A 1 214 ? 25.247 -2.545 -13.004 1.00 89.69 214 ALA A CA 1
ATOM 1574 C C . ALA A 1 214 ? 25.378 -2.070 -11.544 1.00 89.69 214 ALA A C 1
ATOM 1576 O O . ALA A 1 214 ? 24.689 -2.581 -10.660 1.00 89.69 214 ALA A O 1
ATOM 1577 N N . TRP A 1 215 ? 26.191 -1.034 -11.310 1.00 91.19 215 TRP A N 1
ATOM 1578 C CA . TRP A 1 215 ? 26.383 -0.418 -9.992 1.00 91.19 215 TRP A CA 1
ATOM 1579 C C . TRP A 1 215 ? 25.090 0.179 -9.416 1.00 91.19 215 TRP A C 1
ATOM 1581 O O . TRP A 1 215 ? 24.925 0.224 -8.198 1.00 91.19 215 TRP A O 1
ATOM 1591 N N . ILE A 1 216 ? 24.149 0.601 -10.270 1.00 93.25 216 ILE A N 1
ATOM 1592 C CA . ILE A 1 216 ? 22.857 1.141 -9.836 1.00 93.25 216 ILE A CA 1
ATOM 1593 C C . ILE A 1 216 ? 22.059 0.052 -9.118 1.00 93.25 216 ILE A C 1
ATOM 1595 O O . ILE A 1 216 ? 21.454 0.318 -8.083 1.00 93.25 216 ILE A O 1
ATOM 1599 N N . GLY A 1 217 ? 22.090 -1.187 -9.618 1.00 91.94 217 GLY A N 1
ATOM 1600 C CA . GLY A 1 217 ? 21.413 -2.315 -8.976 1.00 91.94 217 GLY A CA 1
ATOM 1601 C C . GLY A 1 217 ? 21.889 -2.547 -7.539 1.00 91.94 217 GLY A C 1
ATOM 1602 O O . GLY A 1 217 ? 21.062 -2.707 -6.640 1.00 91.94 217 GLY A O 1
ATOM 1603 N N . ASP A 1 218 ? 23.205 -2.498 -7.320 1.00 91.50 218 ASP A N 1
ATOM 1604 C CA . ASP A 1 218 ? 23.813 -2.660 -5.995 1.00 91.50 218 ASP A CA 1
ATOM 1605 C C . ASP A 1 218 ? 23.445 -1.500 -5.059 1.00 91.50 218 ASP A C 1
ATOM 1607 O O . ASP A 1 218 ? 23.068 -1.734 -3.908 1.00 91.50 218 ASP A O 1
ATOM 1611 N N . THR A 1 219 ? 23.472 -0.260 -5.558 1.00 93.81 219 THR A N 1
ATOM 1612 C CA . THR A 1 219 ? 23.045 0.927 -4.800 1.00 93.81 219 THR A CA 1
ATOM 1613 C C . THR A 1 219 ? 21.578 0.829 -4.379 1.00 93.81 219 THR A C 1
ATOM 1615 O O . THR A 1 219 ? 21.260 1.034 -3.210 1.00 93.81 219 THR A O 1
ATOM 1618 N N . LEU A 1 220 ? 20.674 0.465 -5.294 1.00 93.75 220 LEU A N 1
ATOM 1619 C CA . LEU A 1 220 ? 19.241 0.341 -4.997 1.00 93.75 220 LEU A CA 1
ATOM 1620 C C . LEU A 1 220 ? 18.974 -0.726 -3.924 1.00 93.75 220 LEU A C 1
ATOM 1622 O O . LEU A 1 220 ? 18.167 -0.507 -3.015 1.00 93.75 220 LEU A O 1
ATOM 1626 N N . ALA A 1 221 ? 19.667 -1.865 -4.005 1.00 93.44 221 ALA A N 1
ATOM 1627 C CA . ALA A 1 221 ? 19.579 -2.918 -2.999 1.00 93.44 221 ALA A CA 1
ATOM 1628 C C . ALA A 1 221 ? 20.134 -2.447 -1.645 1.00 93.44 221 ALA A C 1
ATOM 1630 O O . ALA A 1 221 ? 19.503 -2.661 -0.608 1.00 93.44 221 ALA A O 1
ATOM 1631 N N . PHE A 1 222 ? 21.289 -1.781 -1.630 1.00 96.31 222 PHE A N 1
ATOM 1632 C CA . PHE A 1 222 ? 21.897 -1.253 -0.410 1.00 96.31 222 PHE A CA 1
ATOM 1633 C C . PHE A 1 222 ? 20.981 -0.245 0.300 1.00 96.31 222 PHE A C 1
ATOM 1635 O O . PHE A 1 222 ? 20.655 -0.430 1.474 1.00 96.31 222 PHE A O 1
ATOM 1642 N N . GLU A 1 223 ? 20.491 0.764 -0.421 1.00 97.25 223 GLU A N 1
ATOM 1643 C CA . GLU A 1 223 ? 19.631 1.806 0.145 1.00 97.25 223 GLU A CA 1
ATOM 1644 C C . GLU A 1 223 ? 18.289 1.246 0.630 1.00 97.25 223 GLU A C 1
ATOM 1646 O O . GLU A 1 223 ? 17.836 1.555 1.736 1.00 97.25 223 GLU A O 1
ATOM 1651 N N . THR A 1 224 ? 17.680 0.327 -0.127 1.00 96.31 224 THR A N 1
ATOM 1652 C CA . THR A 1 224 ? 16.440 -0.324 0.318 1.00 96.31 224 THR A CA 1
ATOM 1653 C C . THR A 1 224 ? 16.661 -1.151 1.589 1.00 96.31 224 THR A C 1
ATOM 1655 O O . THR A 1 224 ? 15.818 -1.144 2.491 1.00 96.31 224 THR A O 1
ATOM 1658 N N . ASN A 1 225 ? 17.806 -1.832 1.716 1.00 96.81 225 ASN A N 1
ATOM 1659 C CA . ASN A 1 225 ? 18.161 -2.560 2.934 1.00 96.81 225 ASN A CA 1
ATOM 1660 C C . ASN A 1 225 ? 18.360 -1.625 4.135 1.00 96.81 225 ASN A C 1
ATOM 1662 O O . ASN A 1 225 ? 17.876 -1.952 5.221 1.00 96.81 225 ASN A O 1
ATOM 1666 N N . ASN A 1 226 ? 18.983 -0.459 3.945 1.00 97.94 226 ASN A N 1
ATOM 1667 C CA . ASN A 1 226 ? 19.129 0.550 4.997 1.00 97.94 226 ASN A CA 1
ATOM 1668 C C . ASN A 1 226 ? 17.771 1.087 5.465 1.00 97.94 226 ASN A C 1
ATOM 1670 O O . ASN A 1 226 ? 17.515 1.132 6.670 1.00 97.94 226 ASN A O 1
ATOM 1674 N N . ALA A 1 227 ? 16.867 1.414 4.536 1.00 98.06 227 ALA A N 1
ATOM 1675 C CA . ALA A 1 227 ? 15.513 1.851 4.874 1.00 98.06 227 ALA A CA 1
ATOM 1676 C C . ALA A 1 227 ? 14.753 0.774 5.661 1.00 98.06 227 ALA A C 1
ATOM 1678 O O . ALA A 1 227 ? 14.123 1.051 6.683 1.00 98.06 227 ALA A O 1
ATOM 1679 N N . VAL A 1 228 ? 14.838 -0.484 5.220 1.00 97.81 228 VAL A N 1
ATOM 1680 C CA . VAL A 1 228 ? 14.208 -1.613 5.912 1.00 97.81 228 VAL A CA 1
ATOM 1681 C C . VAL A 1 228 ? 14.781 -1.800 7.319 1.00 97.81 228 VAL A C 1
ATOM 1683 O O . VAL A 1 228 ? 14.001 -2.011 8.250 1.00 97.81 228 VAL A O 1
ATOM 1686 N N . ALA A 1 229 ? 16.103 -1.713 7.482 1.00 97.75 229 ALA A N 1
ATOM 1687 C CA . ALA A 1 229 ? 16.765 -1.831 8.777 1.00 97.75 229 ALA A CA 1
ATOM 1688 C C . ALA A 1 229 ? 16.354 -0.695 9.727 1.00 97.75 229 ALA A C 1
ATOM 1690 O O . ALA A 1 229 ? 15.997 -0.965 10.872 1.00 97.75 229 ALA A O 1
ATOM 1691 N N . ALA A 1 230 ? 16.296 0.548 9.239 1.00 97.75 230 ALA A N 1
ATOM 1692 C CA . ALA A 1 230 ? 15.823 1.696 10.013 1.00 97.75 230 ALA A CA 1
ATOM 1693 C C . ALA A 1 230 ? 14.370 1.519 10.488 1.00 97.75 230 ALA A C 1
ATOM 1695 O O . ALA A 1 230 ? 14.043 1.823 11.628 1.00 97.75 230 ALA A O 1
ATOM 1696 N N . LEU A 1 231 ? 13.489 0.953 9.656 1.00 97.81 231 LEU A N 1
ATOM 1697 C CA . LEU A 1 231 ? 12.104 0.666 10.053 1.00 97.81 231 LEU A CA 1
ATOM 1698 C C . LEU A 1 231 ? 11.973 -0.504 11.041 1.00 97.81 231 LEU A C 1
ATOM 1700 O O . LEU A 1 231 ? 10.938 -0.638 11.691 1.00 97.81 231 LEU A O 1
ATOM 1704 N N . GLN A 1 232 ? 12.956 -1.404 11.118 1.00 96.56 232 GLN A N 1
ATOM 1705 C CA . GLN A 1 232 ? 12.922 -2.558 12.027 1.00 96.56 232 GLN A CA 1
ATOM 1706 C C . GLN A 1 232 ? 13.261 -2.198 13.473 1.00 96.56 232 GLN A C 1
ATOM 1708 O O . GLN A 1 232 ? 12.863 -2.938 14.371 1.00 96.56 232 GLN A O 1
ATOM 1713 N N . THR A 1 233 ? 13.973 -1.094 13.703 1.00 96.50 233 THR A N 1
ATOM 1714 C CA . THR A 1 233 ? 14.329 -0.632 15.053 1.00 96.50 233 THR A CA 1
ATOM 1715 C C . THR A 1 233 ? 13.194 0.131 15.736 1.00 96.50 233 THR A C 1
ATOM 1717 O O . THR A 1 233 ? 13.208 0.286 16.955 1.00 96.50 233 THR A O 1
ATOM 1720 N N . LEU A 1 234 ? 12.205 0.591 14.965 1.00 98.19 234 LEU A N 1
ATOM 1721 C CA . LEU A 1 234 ? 11.086 1.386 15.456 1.00 98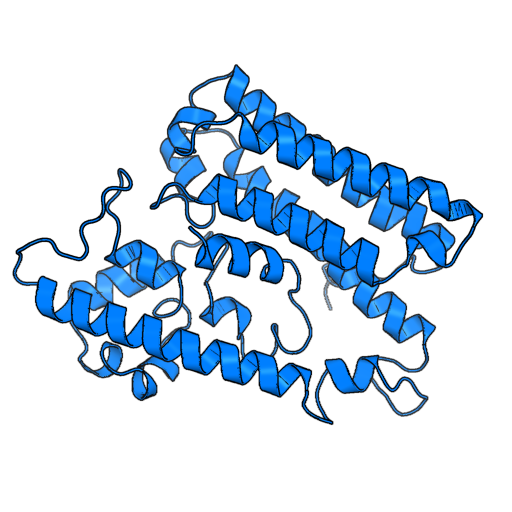.19 234 LEU A CA 1
ATOM 1722 C C . LEU A 1 234 ? 10.015 0.520 16.148 1.00 98.19 234 LEU A C 1
ATOM 1724 O O . LEU A 1 234 ? 9.690 -0.569 15.658 1.00 98.19 234 LEU A O 1
ATOM 1728 N N . PRO A 1 235 ? 9.412 1.000 17.253 1.00 97.31 235 PRO A N 1
ATOM 1729 C CA . PRO A 1 235 ? 8.260 0.345 17.859 1.00 97.31 235 PRO A CA 1
ATOM 1730 C C . PRO A 1 235 ? 7.047 0.358 16.909 1.00 97.31 235 PRO A C 1
ATOM 1732 O O . PRO A 1 235 ? 6.929 1.242 16.063 1.00 97.31 235 PRO A O 1
ATOM 1735 N N . PRO A 1 236 ? 6.118 -0.608 17.037 1.00 96.19 236 PRO A N 1
ATOM 1736 C CA . PRO A 1 236 ? 5.029 -0.794 16.074 1.00 96.19 236 PRO A CA 1
ATOM 1737 C C . PRO A 1 236 ? 3.985 0.334 16.079 1.00 96.19 236 PRO A C 1
ATOM 1739 O O . PRO A 1 236 ? 3.374 0.594 15.040 1.00 96.19 236 PRO A O 1
ATOM 1742 N N . ASP A 1 237 ? 3.790 1.008 17.217 1.00 97.12 237 ASP A N 1
ATOM 1743 C CA . ASP A 1 237 ? 2.874 2.144 17.323 1.00 97.12 237 ASP A CA 1
ATOM 1744 C C . ASP A 1 237 ? 3.466 3.394 16.665 1.00 97.12 237 ASP A C 1
ATOM 1746 O O . ASP A 1 237 ? 4.323 4.091 17.218 1.00 97.12 237 ASP A O 1
ATOM 1750 N N . LEU A 1 238 ? 2.953 3.699 15.474 1.00 97.81 238 LEU A N 1
ATOM 1751 C CA . LEU A 1 238 ? 3.382 4.841 14.683 1.00 97.81 238 LEU A CA 1
ATOM 1752 C C . LEU A 1 238 ? 3.118 6.179 15.393 1.00 97.81 238 LEU A C 1
ATOM 1754 O O . LEU A 1 238 ? 3.880 7.121 15.195 1.00 97.81 238 LEU A O 1
ATOM 1758 N N . ALA A 1 239 ? 2.076 6.301 16.221 1.00 97.38 239 ALA A N 1
ATOM 1759 C CA . ALA A 1 239 ? 1.820 7.553 16.932 1.00 97.38 239 ALA A CA 1
ATOM 1760 C C . ALA A 1 239 ? 2.929 7.846 17.954 1.00 97.38 239 ALA A C 1
ATOM 1762 O O . ALA A 1 239 ? 3.406 8.983 18.017 1.00 97.38 239 ALA A O 1
ATOM 1763 N N . SER A 1 240 ? 3.381 6.820 18.684 1.00 97.69 240 SER A N 1
ATOM 1764 C CA . SER A 1 240 ? 4.534 6.901 19.590 1.00 97.69 240 SER A CA 1
ATOM 1765 C C . SER A 1 240 ? 5.827 7.244 18.844 1.00 97.69 240 SER A C 1
ATOM 1767 O O . SER A 1 240 ? 6.534 8.167 19.247 1.00 97.69 240 SER A O 1
ATOM 1769 N N . VAL A 1 241 ? 6.085 6.596 17.701 1.00 98.31 241 VAL A N 1
ATOM 1770 C CA . VAL A 1 241 ? 7.237 6.906 16.828 1.00 98.31 241 VAL A CA 1
ATOM 1771 C C . VAL A 1 241 ? 7.254 8.374 16.408 1.00 98.31 241 VAL A C 1
ATOM 1773 O O . VAL A 1 241 ? 8.297 9.016 16.411 1.00 98.31 241 VAL A O 1
ATOM 1776 N N . LEU A 1 242 ? 6.098 8.933 16.044 1.00 98.19 242 LEU A N 1
ATOM 1777 C CA . LEU A 1 242 ? 5.996 10.317 15.573 1.00 98.19 242 LEU A CA 1
ATOM 1778 C C . LEU A 1 242 ? 6.039 11.365 16.689 1.00 98.19 242 LEU A C 1
ATOM 1780 O O . LEU A 1 242 ? 6.182 12.555 16.376 1.00 98.19 242 LEU A O 1
ATOM 1784 N N . ALA A 1 243 ? 5.845 10.951 17.941 1.00 97.88 243 ALA A N 1
ATOM 1785 C CA . ALA A 1 243 ? 5.955 11.798 19.124 1.00 97.88 243 ALA A CA 1
ATOM 1786 C C . ALA A 1 243 ? 7.403 11.894 19.633 1.00 97.88 243 ALA A C 1
ATOM 1788 O O . ALA A 1 243 ? 7.763 12.894 20.252 1.00 97.88 243 ALA A O 1
ATOM 1789 N N . ASP A 1 244 ? 8.226 10.885 19.347 1.00 98.31 244 ASP A N 1
ATOM 1790 C CA . ASP A 1 244 ? 9.646 10.846 19.681 1.00 98.31 244 ASP A CA 1
ATOM 1791 C C . ASP A 1 244 ? 10.494 11.479 18.550 1.00 98.31 244 ASP A C 1
ATOM 1793 O O . ASP A 1 244 ? 10.412 11.044 17.397 1.00 98.31 244 ASP A O 1
ATOM 1797 N N . PRO A 1 245 ? 11.308 12.518 18.829 1.00 97.12 245 PRO A N 1
ATOM 1798 C CA . PRO A 1 245 ? 12.104 13.188 17.800 1.00 97.12 245 PRO A CA 1
ATOM 1799 C C . PRO A 1 245 ? 13.137 12.300 17.091 1.00 97.12 245 PRO A C 1
ATOM 1801 O O . PRO A 1 245 ? 13.354 12.471 15.892 1.00 97.12 245 PRO A O 1
ATOM 1804 N N . GLU A 1 246 ? 13.773 11.366 17.799 1.00 97.50 246 GLU A N 1
ATOM 1805 C CA . GLU A 1 246 ? 14.815 10.487 17.250 1.00 97.50 246 GLU A CA 1
ATOM 1806 C C . GLU A 1 246 ? 14.193 9.398 16.365 1.00 97.50 246 GLU A C 1
ATOM 1808 O O . GLU A 1 246 ? 14.643 9.128 15.246 1.00 97.50 246 GLU A O 1
ATOM 1813 N N . GLN A 1 247 ? 13.074 8.832 16.815 1.00 98.12 247 GLN A N 1
ATOM 1814 C CA . GLN A 1 247 ? 12.313 7.855 16.040 1.00 98.12 247 GLN A CA 1
ATOM 1815 C C . GLN A 1 247 ? 11.656 8.501 14.810 1.00 98.12 247 GLN A C 1
ATOM 1817 O O . GLN A 1 247 ? 11.705 7.940 13.711 1.00 98.12 247 GLN A O 1
ATOM 1822 N N . ARG A 1 248 ? 11.123 9.727 14.937 1.00 97.69 248 ARG A N 1
ATOM 1823 C CA . ARG A 1 248 ? 10.643 10.520 13.790 1.00 97.69 248 ARG A CA 1
ATOM 1824 C C . ARG A 1 248 ? 11.774 10.815 12.802 1.00 97.69 248 ARG A C 1
ATOM 1826 O O . ARG A 1 248 ? 11.540 10.740 11.597 1.00 97.69 248 ARG A O 1
ATOM 1833 N N . ALA A 1 249 ? 12.986 11.113 13.276 1.00 97.44 249 ALA A N 1
ATOM 1834 C CA . ALA A 1 249 ? 14.143 11.322 12.404 1.00 97.44 249 ALA A CA 1
ATOM 1835 C C . ALA A 1 249 ? 14.503 10.059 11.603 1.00 97.44 249 ALA A C 1
ATOM 1837 O O . ALA A 1 249 ? 14.872 10.166 10.435 1.00 97.44 249 ALA A O 1
ATOM 1838 N N . SER A 1 250 ? 14.305 8.866 12.170 1.00 97.50 250 SER A N 1
ATOM 1839 C CA . SER A 1 250 ? 14.481 7.604 11.437 1.00 97.50 250 SER A CA 1
ATOM 1840 C C . SER A 1 250 ? 13.473 7.446 10.289 1.00 97.50 250 SER A C 1
ATOM 1842 O O . SER A 1 250 ? 13.840 6.988 9.211 1.00 97.50 250 SER A O 1
ATOM 1844 N N . LEU A 1 251 ? 12.218 7.885 10.462 1.00 97.25 251 LEU A N 1
ATOM 1845 C CA . LEU A 1 251 ? 11.248 7.935 9.356 1.00 97.25 251 LEU A CA 1
ATOM 1846 C C . LEU A 1 251 ? 11.611 8.989 8.303 1.00 97.25 251 LEU A C 1
ATOM 1848 O O . LEU A 1 251 ? 11.442 8.741 7.112 1.00 97.25 251 LEU A O 1
ATOM 1852 N N . ALA A 1 252 ? 12.129 10.145 8.724 1.00 97.44 252 ALA A N 1
ATOM 1853 C CA . ALA A 1 252 ? 12.617 11.164 7.796 1.00 97.44 252 ALA A CA 1
ATOM 1854 C C . ALA A 1 252 ? 13.816 10.658 6.973 1.00 97.44 252 ALA A C 1
ATOM 1856 O O . ALA A 1 252 ? 13.890 10.920 5.778 1.00 97.44 252 ALA A O 1
ATOM 1857 N N . TYR A 1 253 ? 14.709 9.868 7.575 1.00 98.12 253 TYR A N 1
ATOM 1858 C CA . TYR A 1 253 ? 15.790 9.195 6.855 1.00 98.12 253 TYR A CA 1
ATOM 1859 C C . TYR A 1 253 ? 15.266 8.222 5.786 1.00 98.12 253 TYR A C 1
ATOM 1861 O O . TYR A 1 253 ? 15.768 8.216 4.666 1.00 98.12 253 TYR A O 1
ATOM 1869 N N . VAL A 1 254 ? 14.209 7.458 6.084 1.00 98.38 254 VAL A N 1
ATOM 1870 C CA . VAL A 1 254 ? 13.557 6.587 5.088 1.00 98.38 254 VAL A CA 1
ATOM 1871 C C . VAL A 1 254 ? 12.967 7.395 3.925 1.00 98.38 254 VAL A C 1
ATOM 1873 O O . VAL A 1 254 ? 13.038 6.939 2.786 1.00 98.38 254 VAL A O 1
ATOM 1876 N N . ALA A 1 255 ? 12.430 8.594 4.179 1.00 97.75 255 ALA A N 1
ATOM 1877 C CA . ALA A 1 255 ? 11.954 9.483 3.115 1.00 97.75 255 ALA A CA 1
ATOM 1878 C C . ALA A 1 255 ? 13.101 9.955 2.213 1.00 97.75 255 ALA A C 1
ATOM 1880 O O . ALA A 1 255 ? 12.998 9.844 0.999 1.00 97.75 255 ALA A O 1
ATOM 1881 N N . LEU A 1 256 ? 14.235 10.360 2.798 1.00 97.94 256 LEU A N 1
ATOM 1882 C CA . LEU A 1 256 ? 15.429 10.733 2.029 1.00 97.94 256 LEU A CA 1
ATOM 1883 C C . LEU A 1 256 ? 15.939 9.584 1.149 1.00 97.94 256 LEU A C 1
ATOM 1885 O O . LEU A 1 256 ? 16.385 9.818 0.027 1.00 97.94 256 LEU A O 1
ATOM 1889 N N . ILE A 1 257 ? 15.868 8.344 1.646 1.00 98.12 257 ILE A N 1
ATOM 1890 C CA . ILE A 1 257 ? 16.194 7.165 0.840 1.00 98.12 257 ILE A CA 1
ATOM 1891 C C . ILE A 1 257 ? 15.225 7.036 -0.335 1.00 98.12 257 ILE A C 1
ATOM 1893 O O . ILE A 1 257 ? 15.686 6.866 -1.458 1.00 98.12 257 ILE A O 1
ATOM 1897 N N . LEU A 1 258 ? 13.910 7.116 -0.104 1.00 97.62 258 LEU A N 1
ATOM 1898 C CA . LEU A 1 258 ? 12.909 7.017 -1.173 1.00 97.62 258 LEU A CA 1
ATOM 1899 C C . LEU A 1 258 ? 13.134 8.079 -2.257 1.00 97.62 258 LEU A C 1
ATOM 1901 O O . LEU A 1 258 ? 13.207 7.716 -3.427 1.00 97.62 258 LEU A O 1
ATOM 1905 N N . ASP A 1 259 ? 13.375 9.335 -1.880 1.00 96.31 259 ASP A N 1
ATOM 1906 C CA . ASP A 1 259 ? 13.699 10.413 -2.825 1.00 96.31 259 ASP A CA 1
ATOM 1907 C C . ASP A 1 259 ? 14.981 10.103 -3.626 1.00 96.31 259 ASP A C 1
ATOM 1909 O O . ASP A 1 259 ? 15.078 10.349 -4.833 1.00 96.31 259 ASP A O 1
ATOM 1913 N N . GLY A 1 260 ? 15.983 9.514 -2.964 1.00 96.75 260 GLY A N 1
ATOM 1914 C CA . GLY A 1 260 ? 17.196 9.015 -3.606 1.00 96.75 260 GLY A CA 1
ATOM 1915 C C . GLY A 1 260 ? 16.913 7.905 -4.622 1.00 96.75 260 GLY A C 1
ATOM 1916 O O . GLY A 1 260 ? 17.420 7.967 -5.744 1.00 96.75 260 GLY A O 1
ATOM 1917 N N . LEU A 1 261 ? 16.076 6.929 -4.257 1.00 96.44 261 LEU A N 1
ATOM 1918 C CA . LEU A 1 261 ? 15.645 5.844 -5.140 1.00 96.44 261 LEU A CA 1
ATOM 1919 C C . LEU A 1 261 ? 14.875 6.388 -6.351 1.00 96.44 261 LEU A C 1
ATOM 1921 O O . LEU A 1 261 ? 15.118 5.930 -7.465 1.00 96.44 261 LEU A O 1
ATOM 1925 N N . GLU A 1 262 ? 14.002 7.382 -6.175 1.00 95.19 262 GLU A N 1
ATOM 1926 C CA . GLU A 1 262 ? 13.276 8.025 -7.279 1.00 95.19 262 GLU A CA 1
ATOM 1927 C C . GLU A 1 262 ? 14.223 8.678 -8.278 1.00 95.19 262 GLU A C 1
ATOM 1929 O O . GLU A 1 262 ? 14.110 8.444 -9.482 1.00 95.19 262 GLU A O 1
ATOM 1934 N N . ARG A 1 263 ? 15.204 9.444 -7.793 1.00 95.19 263 ARG A N 1
ATOM 1935 C CA . ARG A 1 263 ? 16.203 10.093 -8.649 1.00 95.19 263 ARG A CA 1
ATOM 1936 C C . ARG A 1 263 ? 17.081 9.073 -9.377 1.00 95.19 263 ARG A C 1
ATOM 1938 O O . ARG A 1 263 ? 17.354 9.238 -10.566 1.00 95.19 263 ARG A O 1
ATOM 1945 N N . THR A 1 264 ? 17.523 8.024 -8.689 1.00 95.56 264 THR A N 1
ATOM 1946 C CA . THR A 1 264 ? 18.381 6.992 -9.283 1.00 95.56 264 THR A CA 1
ATOM 1947 C C . THR A 1 264 ? 17.616 6.125 -10.286 1.00 95.56 264 THR A C 1
ATOM 1949 O O . THR A 1 264 ? 18.123 5.874 -11.376 1.00 95.56 264 THR A O 1
ATOM 1952 N N . VAL A 1 265 ? 16.380 5.711 -9.987 1.00 95.06 265 VAL A N 1
ATOM 1953 C CA . VAL A 1 265 ? 15.557 4.942 -10.934 1.00 95.06 265 VAL A CA 1
ATOM 1954 C C . VAL A 1 265 ? 15.078 5.842 -12.073 1.00 95.06 265 VAL A C 1
ATOM 1956 O O . VAL A 1 265 ? 15.415 5.598 -13.227 1.00 95.06 265 VAL A O 1
ATOM 1959 N N . GLY A 1 266 ? 14.334 6.905 -11.776 1.00 92.31 266 GLY A N 1
ATOM 1960 C CA . GLY A 1 266 ? 13.700 7.765 -12.779 1.00 92.31 266 GLY A CA 1
ATOM 1961 C C . GLY A 1 266 ? 14.664 8.639 -13.588 1.00 92.31 266 GLY A C 1
ATOM 1962 O O . GLY A 1 266 ? 14.306 9.070 -14.682 1.00 92.31 266 GLY A O 1
ATOM 1963 N N . GLY A 1 267 ? 15.874 8.893 -13.083 1.00 91.81 267 GLY A N 1
ATOM 1964 C CA . GLY A 1 267 ? 16.895 9.699 -13.754 1.00 91.81 267 GLY A CA 1
ATOM 1965 C C . GLY A 1 267 ? 18.011 8.860 -14.372 1.00 91.81 267 GLY A C 1
ATOM 1966 O O . GLY A 1 267 ? 18.114 8.761 -15.596 1.00 91.81 267 GLY A O 1
ATOM 1967 N N . GLU A 1 268 ? 18.857 8.278 -13.519 1.00 93.44 268 GLU A N 1
ATOM 1968 C CA . GLU A 1 268 ? 20.092 7.592 -13.931 1.00 93.44 268 GLU A CA 1
ATOM 1969 C C . GLU A 1 268 ? 19.781 6.294 -14.690 1.00 93.44 268 GLU A C 1
ATOM 1971 O O . GLU A 1 268 ? 20.136 6.163 -15.863 1.00 93.44 268 GLU A O 1
ATOM 1976 N N . LEU A 1 269 ? 19.048 5.362 -14.070 1.00 94.81 269 LEU A N 1
ATOM 1977 C CA . LEU A 1 269 ? 18.718 4.075 -14.687 1.00 94.81 269 LEU A CA 1
ATOM 1978 C C . LEU A 1 269 ? 17.822 4.247 -15.920 1.00 94.81 269 LEU A C 1
ATOM 1980 O O . LEU A 1 269 ? 18.043 3.596 -16.939 1.00 94.81 269 LEU A O 1
ATOM 1984 N N . ALA A 1 270 ? 16.845 5.157 -15.864 1.00 95.19 270 ALA A N 1
ATOM 1985 C CA . ALA A 1 270 ? 16.021 5.495 -17.023 1.00 95.19 270 ALA A CA 1
ATOM 1986 C C . ALA A 1 270 ? 16.863 6.022 -18.199 1.00 95.19 270 ALA A C 1
ATOM 1988 O O . ALA A 1 270 ? 16.569 5.703 -19.351 1.00 95.19 270 ALA A O 1
ATOM 1989 N N . GLY A 1 271 ? 17.910 6.806 -17.915 1.00 94.25 271 GLY A N 1
ATOM 1990 C CA . GLY A 1 271 ? 18.865 7.302 -18.907 1.00 94.25 271 GLY A CA 1
ATOM 1991 C C . GLY A 1 271 ? 19.627 6.179 -19.600 1.00 94.25 271 GLY A C 1
ATOM 1992 O O . GLY A 1 271 ? 19.620 6.114 -20.827 1.00 94.25 271 GLY A O 1
ATOM 1993 N N . HIS A 1 272 ? 20.202 5.260 -18.823 1.00 93.69 272 HIS A N 1
ATOM 1994 C CA . HIS A 1 272 ? 20.905 4.084 -19.350 1.00 93.69 272 HIS A CA 1
ATOM 1995 C C . HIS A 1 272 ? 20.019 3.218 -20.258 1.00 93.69 272 HIS A C 1
ATOM 1997 O O . HIS A 1 272 ? 20.454 2.745 -21.303 1.00 93.69 272 HIS A O 1
ATOM 2003 N N . LEU A 1 273 ? 18.748 3.042 -19.891 1.00 93.94 273 LEU A N 1
ATOM 2004 C CA . LEU A 1 273 ? 17.819 2.166 -20.614 1.00 93.94 273 LEU A CA 1
ATOM 2005 C C . LEU A 1 273 ? 17.073 2.865 -21.762 1.00 93.94 273 LEU A C 1
ATOM 2007 O O . LEU A 1 273 ? 16.299 2.230 -22.484 1.00 93.94 273 LEU A O 1
ATOM 2011 N N . GLY A 1 274 ? 17.271 4.175 -21.933 1.00 93.19 274 GLY A N 1
ATOM 2012 C CA . GLY A 1 274 ? 16.525 4.967 -22.909 1.00 93.19 274 GLY A CA 1
ATOM 2013 C C . GLY A 1 274 ? 15.024 5.029 -22.607 1.00 93.19 274 GLY A C 1
ATOM 2014 O O . GLY A 1 274 ? 14.217 5.111 -23.526 1.00 93.19 274 GLY A O 1
ATOM 2015 N N . PHE A 1 275 ? 14.639 4.969 -21.330 1.00 92.31 275 PHE A N 1
ATOM 2016 C CA . PHE A 1 275 ? 13.250 5.096 -20.869 1.00 92.31 275 PHE A CA 1
ATOM 2017 C C . PHE A 1 275 ? 12.879 6.534 -20.470 1.00 92.31 275 PHE A C 1
ATOM 2019 O O . PHE A 1 275 ? 11.821 6.758 -19.891 1.00 92.31 275 PHE A O 1
ATOM 2026 N N . GLN A 1 276 ? 13.720 7.528 -20.765 1.00 76.81 276 GLN A N 1
ATOM 2027 C CA . GLN A 1 276 ? 13.424 8.925 -20.444 1.00 76.81 276 GLN A CA 1
ATOM 2028 C C . GLN A 1 276 ? 12.191 9.429 -21.218 1.00 76.81 276 GLN A C 1
ATOM 2030 O O . GLN A 1 276 ? 12.120 9.288 -22.436 1.00 76.81 276 GLN A O 1
ATOM 2035 N N . GLY A 1 277 ? 11.229 10.037 -20.511 1.00 56.19 277 GLY A N 1
ATOM 2036 C CA . GLY A 1 277 ? 10.052 10.689 -21.111 1.00 56.19 277 GLY A CA 1
ATOM 2037 C C . GLY A 1 277 ? 8.680 10.076 -20.792 1.00 56.19 277 GLY A C 1
ATOM 2038 O O . GLY A 1 277 ? 7.674 10.652 -21.193 1.00 56.19 277 GLY A O 1
ATOM 2039 N N . GLY A 1 278 ? 8.589 8.965 -20.050 1.00 50.91 278 GLY A N 1
ATOM 2040 C CA . GLY A 1 278 ? 7.300 8.344 -19.689 1.00 50.91 278 GLY A CA 1
ATOM 2041 C C . GLY A 1 278 ? 6.665 8.816 -18.370 1.00 50.91 278 GLY A C 1
ATOM 2042 O O . GLY A 1 278 ? 5.692 8.216 -17.925 1.00 50.91 278 GLY A O 1
ATOM 2043 N N . PHE A 1 279 ? 7.169 9.889 -17.746 1.00 45.47 279 PHE A N 1
ATOM 2044 C CA . PHE A 1 279 ? 6.555 10.518 -16.558 1.00 45.47 279 PHE A CA 1
ATOM 2045 C C . PHE A 1 279 ? 5.321 11.392 -16.879 1.00 45.47 279 PHE A C 1
ATOM 2047 O O . PHE A 1 279 ? 4.697 11.934 -15.969 1.00 45.47 279 PHE A O 1
ATOM 2054 N N . ASN A 1 280 ? 4.908 11.496 -18.147 1.00 38.41 280 ASN A N 1
ATOM 2055 C CA . ASN A 1 280 ? 3.735 12.273 -18.573 1.00 38.41 280 ASN A CA 1
ATOM 2056 C C . ASN A 1 280 ? 2.400 11.532 -18.347 1.00 38.41 280 ASN A C 1
ATOM 2058 O O . ASN A 1 280 ? 1.563 11.462 -19.240 1.00 38.41 280 ASN A O 1
ATOM 2062 N N . ALA A 1 281 ? 2.194 10.950 -17.163 1.00 40.47 281 ALA A N 1
ATOM 2063 C CA . ALA A 1 281 ? 0.885 10.431 -16.742 1.00 40.47 281 ALA A CA 1
ATOM 2064 C C . ALA A 1 281 ? 0.217 11.297 -15.653 1.00 40.47 281 ALA A C 1
ATOM 2066 O O . ALA A 1 281 ? -0.893 10.988 -15.222 1.00 40.47 281 ALA A O 1
ATOM 2067 N N . LEU A 1 282 ? 0.881 12.373 -15.204 1.00 37.03 282 LEU A N 1
ATOM 2068 C CA . LEU A 1 282 ? 0.349 13.334 -14.225 1.00 37.03 282 LEU A CA 1
ATOM 2069 C C . LEU A 1 282 ? 0.128 14.749 -14.789 1.00 37.03 282 LEU A C 1
ATOM 2071 O O . LEU A 1 282 ? -0.615 15.510 -14.173 1.00 37.03 282 LEU A O 1
ATOM 2075 N N . ASP A 1 283 ? 0.683 15.073 -15.961 1.00 36.56 283 ASP A N 1
ATOM 2076 C CA . ASP A 1 283 ? 0.305 16.265 -16.727 1.00 36.56 283 ASP A CA 1
ATOM 2077 C C . ASP A 1 283 ? -0.763 15.852 -17.739 1.00 36.56 283 ASP A C 1
ATOM 2079 O O . ASP A 1 283 ? -0.493 15.142 -18.707 1.00 36.56 283 ASP A O 1
ATOM 2083 N N . GLY A 1 284 ? -2.004 16.199 -17.412 1.00 32.47 284 GLY A N 1
ATOM 2084 C CA . GLY A 1 284 ? -3.190 15.756 -18.128 1.00 32.47 284 GLY A CA 1
ATOM 2085 C C . GLY A 1 284 ? -3.325 16.311 -19.544 1.00 32.47 284 GLY A C 1
ATOM 2086 O O . GLY A 1 284 ? -2.951 17.451 -19.813 1.00 32.47 284 GLY A O 1
ATOM 2087 N N . ASP A 1 285 ? -3.974 15.495 -20.373 1.00 33.22 285 ASP A N 1
ATOM 2088 C CA . ASP A 1 285 ? -5.045 15.916 -21.280 1.00 33.22 285 ASP A CA 1
ATOM 2089 C C . ASP A 1 285 ? -6.356 15.253 -20.814 1.00 33.22 285 ASP A C 1
ATOM 2091 O O . ASP A 1 285 ? -6.314 14.053 -20.440 1.00 33.22 285 ASP A O 1
#

Solvent-accessible surface area (backbone atoms only — not comparable to full-atom values): 15053 Å² total; per-residue (Å²): 110,71,69,51,35,54,45,15,34,48,65,37,48,77,50,46,46,34,44,48,92,48,43,47,38,35,50,32,47,65,71,47,86,80,47,54,35,62,56,52,43,55,47,38,72,75,56,74,55,74,58,49,43,33,38,74,56,35,66,81,45,61,48,39,69,26,21,53,49,32,45,47,64,62,30,26,42,90,87,37,49,81,46,42,82,47,96,54,96,58,27,67,58,51,46,38,28,46,52,12,33,55,52,34,45,56,52,48,53,49,54,41,58,48,44,61,66,34,92,51,60,59,51,36,42,49,76,53,44,29,91,87,33,92,80,6,49,36,67,65,46,25,50,41,52,56,50,49,50,48,46,51,32,46,50,45,45,36,64,62,43,46,46,63,45,70,51,90,75,60,30,58,70,23,27,66,53,32,53,52,36,47,64,36,36,27,58,51,27,53,44,24,23,53,52,22,47,53,49,49,52,62,70,69,37,60,35,71,75,38,79,91,38,38,66,55,46,55,50,55,52,52,51,52,51,51,38,42,53,51,56,66,75,52,70,54,50,50,33,62,33,54,67,35,71,69,54,33,46,45,54,52,51,37,45,55,45,41,57,48,50,41,49,44,46,64,46,54,52,20,53,76,71,69,48,69,80,74,78,69,82,78,66,80,133

Foldseek 3Di:
DVLLLVLLLCVLVCDWLCVPPVLNLLQPVPLPQPCPLVVVLVVCLVPPDVLLLAQVSVSPDDSSLAHDNNLLNCQFDQVQDGCQCPPDPSNVRSVSNNVSRVVNNVVSVVSSVVRCVDCDTDNVLLVDADCPRPQHNDNLSSLLVLLVSLLVSLVCCLPQAQVQLLDDDQLSVSLVSAPPLRNLCRLSSSLSNLVSSLCSCVVSCLCVVFPVSVVLNVVSVVLSVLLNVLSVVDDSNRSVLSVDPVSSVSSVSSSVSSVVNSCSSQPVSCVRSVSHDPPPPPVDD

Radius of gyration: 20.2 Å; Cα contacts (8 Å, |Δi|>4): 394; chains: 1; bounding box: 55×36×58 Å

Mean predicted aligned error: 4.18 Å

Sequence (285 aa):
AETVAAHGRLFVLRFGALAEDTRLERLAFVPDRRGVVRRQVTRLLADPDPAATDAASLRDKSVALQGLSALEWIAYDADGSVVLGDNDAGRAFRCAYAGAIASRMVILAGEVAEAYRAPAGQTAMLLAPGPGNALAQDPHAAAGFVFHQIATSISLLSDQVLAPVLEEGPPAARAARAPFARSHHALLHLRASLRGIETALHTAGFAKMDADAAWIGDTLAFETNNAVAALQTLPPDLASVLADPEQRASLAYVALILDGLERTVGGELAGHLGFQGGFNALDGD

Secondary structure (DSSP, 8-state):
-HHHHHHHHHHT--SGGGTGGGHHHHH-----TT-HHHHHHHHHHHS--GGGGSHHHHTTS-GGGSHHHHHHHHHB-SSS-B-TT--STTHHHHHHHHHHHHHHHHHHHHHHHHHHHSSSSHHHHHHS--TT-SS-SSHHHHHHHHHHHHHHHHHIIIIIIIHHHHSSS-HHHHHTTSTTTTTT-HHHHHHHHHHHHHHHHHHHTGGGTSGGGHHHHHHHHHHHHHHHHHHHSS-S-HHHHHHSHHHHHHHHHHHHHHHHHHHIIIIIIHHHHT-TTTTTTSS--